Protein 3SOO (pdb70)

Radius of gyration: 21.5 Å; Cα contacts (8 Å, |Δi|>4): 261; chains: 3; bounding box: 56×58×53 Å

Sequence (224 aa):
GVLDEGAVLTLAADLSSATLDISQWSNVFNILRENDFEPFLCEVLAFCDGEITFSDLQSLRFASQSSELLDVLPQGVLDEGAVLTLAADLSSATLDISQWSNVFNILRENDFEPFLCEVLAFCDGEITFSDLQSLRFASQSSELLDVLPQVLDEGAVLTLAADLSSATLDISQWSNVFNILRENDFEPFLCEVLAFCDGEITFSDLQSLRFASQSSELLDVLPQ

Structure (mmCIF, N/CA/C/O backbone):
data_3SOO
#
_entry.id   3SOO
#
_cell.length_a   69.140
_cell.length_b   69.140
_cell.length_c   292.270
_cell.angle_alpha   90.000
_cell.angle_beta   90.000
_cell.angle_gamma   120.000
#
_symmetry.space_group_name_H-M   'P 65 2 2'
#
loop_
_entity.id
_entity.type
_entity.pdbx_description
1 polymer 'LINE-1 type transposase domain-containing protein 1'
2 non-polymer 'SULFATE ION'
3 non-polymer 'CHLORIDE ION'
#
loop_
_atom_site.group_PDB
_atom_site.id
_atom_site.type_symbol
_atom_site.label_atom_id
_atom_site.label_alt_id
_atom_site.label_comp_id
_atom_site.label_asym_id
_atom_site.label_entity_id
_atom_site.label_seq_id
_atom_site.pdbx_PDB_ins_code
_atom_site.Cartn_x
_atom_site.Cartn_y
_atom_site.Cartn_z
_atom_site.occupancy
_atom_site.B_iso_or_equiv
_atom_site.auth_seq_id
_atom_site.auth_comp_id
_atom_site.auth_asym_id
_atom_site.auth_atom_id
_atom_site.pdbx_PDB_model_num
ATOM 1 N N . GLY A 1 1 ? -20.508 29.164 14.977 1.00 104.66 0 GLY A N 1
ATOM 2 C CA . GLY A 1 1 ? -20.596 30.581 15.312 1.00 106.96 0 GLY A CA 1
ATOM 3 C C . GLY A 1 1 ? -19.546 31.106 16.281 1.00 112.28 0 GLY A C 1
ATOM 4 O O . GLY A 1 1 ? -18.825 30.322 16.903 1.00 113.12 0 GLY A O 1
ATOM 5 N N . VAL A 1 2 ? -19.469 32.449 16.417 1.00 108.67 235 VAL A N 1
ATOM 6 C CA . VAL A 1 2 ? -18.527 33.181 17.275 1.00 112.00 235 VAL A CA 1
ATOM 7 C C . VAL A 1 2 ? -18.669 32.754 18.757 1.00 111.05 235 VAL A C 1
ATOM 8 O O . VAL A 1 2 ? -17.677 32.618 19.477 1.00 112.48 235 VAL A O 1
ATOM 12 N N . LEU A 1 3 ? -19.897 32.558 19.201 1.00 102.07 236 LEU A N 1
ATOM 13 C CA . LEU A 1 3 ? -20.124 32.162 20.583 1.00 98.62 236 LEU A CA 1
ATOM 14 C C . LEU A 1 3 ? -20.037 30.662 20.724 1.00 105.43 236 LEU A C 1
ATOM 15 O O . LEU A 1 3 ? -20.288 29.914 19.775 1.00 104.65 236 LEU A O 1
ATOM 28 N N . ASP A 1 5 ? -20.989 27.021 21.484 1.00 102.10 238 ASP A N 1
ATOM 29 C CA . ASP A 1 5 ? -22.270 26.319 21.347 1.00 98.88 238 ASP A CA 1
ATOM 30 C C . ASP A 1 5 ? -22.536 25.505 22.575 1.00 100.52 238 ASP A C 1
ATOM 31 O O . ASP A 1 5 ? -21.800 24.561 22.877 1.00 102.24 238 ASP A O 1
ATOM 36 N N . GLU A 1 6 ? -23.621 25.852 23.265 1.00 93.50 239 GLU A N 1
ATOM 37 C CA . GLU A 1 6 ? -24.044 25.216 24.507 1.00 90.42 239 GLU A CA 1
ATOM 38 C C . GLU A 1 6 ? -25.394 24.542 24.305 1.00 88.79 239 GLU A C 1
ATOM 39 O O . GLU A 1 6 ? -25.921 23.894 25.216 1.00 86.56 239 GLU A O 1
ATOM 45 N N . GLY A 1 7 ? -25.929 24.689 23.103 1.00 82.64 240 GLY A N 1
ATOM 46 C CA . GLY A 1 7 ? -27.257 24.211 22.766 1.00 79.54 240 GLY A CA 1
ATOM 47 C C . GLY A 1 7 ? -28.230 25.365 22.864 1.00 82.09 240 GLY A C 1
ATOM 48 O O . GLY A 1 7 ? -27.816 26.503 23.132 1.00 84.03 240 GLY A O 1
ATOM 49 N N . ALA A 1 8 ? -29.526 25.088 22.650 1.00 75.35 241 ALA A N 1
ATOM 50 C CA . ALA A 1 8 ? -30.564 26.115 22.667 1.00 75.35 241 ALA A CA 1
ATOM 51 C C . ALA A 1 8 ? -30.945 26.518 24.077 1.00 81.09 241 ALA A C 1
ATOM 52 O O . ALA A 1 8 ? -31.265 25.674 24.926 1.00 81.53 241 ALA A O 1
ATOM 54 N N . VAL A 1 9 ? -30.952 27.823 24.319 1.00 77.59 242 VAL A N 1
ATOM 55 C CA . VAL A 1 9 ? -31.320 28.369 25.621 1.00 76.06 242 VAL A CA 1
ATOM 56 C C . VAL A 1 9 ? -32.839 28.555 25.632 1.00 79.77 242 VAL A C 1
ATOM 57 O O . VAL A 1 9 ? -33.398 29.235 24.750 1.00 79.66 242 VAL A O 1
ATOM 61 N N . LEU A 1 10 ? -33.499 27.955 26.638 1.00 75.31 243 LEU A N 1
ATOM 62 C CA . LEU A 1 10 ? -34.952 28.013 26.805 1.00 75.01 243 LEU A CA 1
ATOM 63 C C . LEU A 1 10 ? -35.426 29.359 27.359 1.00 82.89 243 LEU A C 1
ATOM 64 O O . LEU A 1 10 ? -34.759 29.954 28.191 1.00 83.94 243 LEU A O 1
ATOM 69 N N . THR A 1 11 ? -36.569 29.849 26.868 1.00 82.16 244 THR A N 1
ATOM 70 C CA . THR A 1 11 ? -37.189 31.069 27.366 1.00 85.02 244 THR A CA 1
ATOM 71 C C . THR A 1 11 ? -38.385 30.572 28.141 1.00 90.81 244 THR A C 1
ATOM 72 O O . THR A 1 11 ? -39.341 30.017 27.572 1.00 91.99 244 THR A O 1
ATOM 76 N N . LEU A 1 12 ? -38.281 30.694 29.463 1.00 86.34 245 LEU A N 1
ATOM 77 C CA . LEU A 1 12 ? -39.295 30.216 30.362 1.00 85.73 245 LEU A CA 1
ATOM 78 C C . LEU A 1 12 ? -40.480 31.156 30.488 1.00 96.06 245 LEU A C 1
ATOM 79 O O . LEU A 1 12 ? -40.367 32.373 30.295 1.00 98.72 245 LEU A O 1
ATOM 84 N N . ALA A 1 13 ? -41.624 30.569 30.878 1.00 94.09 246 ALA A N 1
ATOM 85 C CA . ALA A 1 13 ? -42.862 31.280 31.164 1.00 97.40 246 ALA A CA 1
ATOM 86 C C . ALA A 1 13 ? -42.637 32.076 32.434 1.00 104.14 246 ALA A C 1
ATOM 87 O O . ALA A 1 13 ? -41.685 31.782 33.174 1.00 102.56 246 ALA A O 1
ATOM 89 N N . ALA A 1 14 ? -43.480 33.100 32.676 1.00 103.63 247 ALA A N 1
ATOM 90 C CA . ALA A 1 14 ? -43.378 33.964 33.842 1.00 105.19 247 ALA A CA 1
ATOM 91 C C . ALA A 1 14 ? -43.282 33.145 35.140 1.00 106.79 247 ALA A C 1
ATOM 92 O O . ALA A 1 14 ? -42.373 33.379 35.943 1.00 105.27 247 ALA A O 1
ATOM 94 N N . ASP A 1 15 ? -44.153 32.123 35.277 1.00 102.70 248 ASP A N 1
ATOM 95 C CA . ASP A 1 15 ? -44.223 31.247 36.442 1.00 101.52 248 ASP A CA 1
ATOM 96 C C . ASP A 1 15 ? -43.099 30.174 36.451 1.00 100.95 248 ASP A C 1
ATOM 97 O O . ASP A 1 15 ? -43.033 29.379 37.395 1.00 99.54 248 ASP A O 1
ATOM 102 N N . LEU A 1 16 ? -42.217 30.170 35.416 1.00 95.00 249 LEU A N 1
ATOM 103 C CA . LEU A 1 16 ? -41.050 29.274 35.237 1.00 91.22 249 LEU A CA 1
ATOM 104 C C . LEU A 1 16 ? -41.451 27.787 35.189 1.00 94.33 249 LEU A C 1
ATOM 105 O O . LEU A 1 16 ? -40.628 26.909 35.461 1.00 91.31 249 LEU A O 1
ATOM 110 N N . SER A 1 17 ? -42.709 27.523 34.813 1.00 93.58 250 SER A N 1
ATOM 111 C CA . SER A 1 17 ? -43.304 26.193 34.760 1.00 92.84 250 SER A CA 1
ATOM 112 C C . SER A 1 17 ? -43.160 25.527 33.392 1.00 93.10 250 SER A C 1
ATOM 113 O O . SER A 1 17 ? -43.199 24.300 33.317 1.00 90.62 250 SER A O 1
ATOM 116 N N . SER A 1 18 ? -43.045 26.328 32.316 1.00 90.01 251 SER A N 1
ATOM 117 C CA . SER A 1 18 ? -42.952 25.828 30.939 1.00 87.29 251 SER A CA 1
ATOM 118 C C . SER A 1 18 ? -42.079 26.717 30.051 1.00 90.10 251 SER A C 1
ATOM 119 O O . SER A 1 18 ? -41.691 27.808 30.461 1.00 91.13 251 SER A O 1
ATOM 122 N N . ALA A 1 19 ? -41.781 26.239 28.831 1.00 85.37 252 ALA A N 1
ATOM 123 C CA . ALA A 1 19 ? -41.002 26.932 27.794 1.00 84.68 252 ALA A CA 1
ATOM 124 C C . ALA A 1 19 ? -41.437 26.414 26.436 1.00 88.15 252 ALA A C 1
ATOM 125 O O . ALA A 1 19 ? -41.761 25.224 26.319 1.00 86.58 252 ALA A O 1
ATOM 127 N N . THR A 1 20 ? -41.456 27.277 25.405 1.00 85.39 253 THR A N 1
ATOM 128 C CA . THR A 1 20 ? -41.901 26.805 24.090 1.00 84.15 253 THR A CA 1
ATOM 129 C C . THR A 1 20 ? -40.762 26.789 23.069 1.00 85.12 253 THR A C 1
ATOM 130 O O . THR A 1 20 ? -40.058 27.788 22.902 1.00 85.33 253 THR A O 1
ATOM 134 N N . LEU A 1 21 ? -40.628 25.641 22.365 1.00 79.76 254 LEU A N 1
ATOM 135 C CA . LEU A 1 21 ? -39.665 25.400 21.284 1.00 77.90 254 LEU A CA 1
ATOM 136 C C . LEU A 1 21 ? -40.273 25.698 19.929 1.00 80.95 254 LEU A C 1
ATOM 137 O O . LEU A 1 21 ? -41.384 25.251 19.662 1.00 82.17 254 LEU A O 1
ATOM 142 N N . ASP A 1 22 ? -39.546 26.417 19.066 1.00 76.57 255 ASP A N 1
ATOM 143 C CA . ASP A 1 22 ? -39.997 26.721 17.693 1.00 76.99 255 ASP A CA 1
ATOM 144 C C . ASP A 1 22 ? -39.201 25.865 16.709 1.00 76.10 255 ASP A C 1
ATOM 145 O O . ASP A 1 22 ? -37.971 25.896 16.732 1.00 73.56 255 ASP A O 1
ATOM 150 N N . ILE A 1 23 ? -39.881 25.073 15.876 1.00 73.56 256 ILE A N 1
ATOM 151 C CA . ILE A 1 23 ? -39.180 24.187 14.938 1.00 73.17 256 ILE A CA 1
ATOM 152 C C . ILE A 1 23 ? -39.057 24.810 13.557 1.00 81.82 256 ILE A C 1
ATOM 153 O O . ILE A 1 23 ? -40.018 25.372 13.013 1.00 86.18 256 ILE A O 1
ATOM 158 N N . SER A 1 24 ? -37.849 24.674 12.990 1.00 77.60 257 SER A N 1
ATOM 159 C CA . SER A 1 24 ? -37.481 25.115 11.644 1.00 78.00 257 SER A CA 1
ATOM 160 C C . SER A 1 24 ? -38.451 24.508 10.658 1.00 81.53 257 SER A C 1
ATOM 161 O O . SER A 1 24 ? -38.619 23.282 10.654 1.00 79.87 257 SER A O 1
ATOM 173 N N . GLN A 1 26 ? -38.125 23.825 7.664 1.00 73.24 259 GLN A N 1
ATOM 174 C CA . GLN A 1 26 ? -37.500 22.770 6.844 1.00 73.82 259 GLN A CA 1
ATOM 175 C C . GLN A 1 26 ? -37.559 21.398 7.553 1.00 76.80 259 GLN A C 1
ATOM 176 O O . GLN A 1 26 ? -37.928 20.406 6.925 1.00 74.84 259 GLN A O 1
ATOM 182 N N . TRP A 1 27 ? -37.249 21.369 8.872 1.00 74.24 260 TRP A N 1
ATOM 183 C CA . TRP A 1 27 ? -37.279 20.154 9.677 1.00 73.85 260 TRP A CA 1
ATOM 184 C C . TRP A 1 27 ? -38.723 19.684 9.915 1.00 78.79 260 TRP A C 1
ATOM 185 O O . TRP A 1 27 ? -38.940 18.482 10.048 1.00 78.14 260 TRP A O 1
ATOM 196 N N . SER A 1 28 ? -39.704 20.619 9.941 1.00 76.24 261 SER A N 1
ATOM 197 C CA . SER A 1 28 ? -41.123 20.290 10.077 1.00 77.47 261 SER A CA 1
ATOM 198 C C . SER A 1 28 ? -41.575 19.508 8.824 1.00 83.97 261 SER A C 1
ATOM 199 O O . SER A 1 28 ? -42.287 18.506 8.938 1.00 85.12 261 SER A O 1
ATOM 202 N N . ASN A 1 29 ? -41.126 19.957 7.629 1.00 80.56 262 ASN A N 1
ATOM 203 C CA . ASN A 1 29 ? -41.460 19.318 6.359 1.00 82.69 262 ASN A CA 1
ATOM 204 C C . ASN A 1 29 ? -40.838 17.918 6.305 1.00 87.21 262 ASN A C 1
ATOM 205 O O . ASN A 1 29 ? -41.549 16.954 6.008 1.00 90.17 262 ASN A O 1
ATOM 210 N N . VAL A 1 30 ? -39.541 17.800 6.670 1.00 80.09 263 VAL A N 1
ATOM 211 C CA . VAL A 1 30 ? -38.829 16.522 6.722 1.00 79.23 263 VAL A CA 1
ATOM 212 C C . VAL A 1 30 ? -39.631 15.571 7.608 1.00 83.72 263 VAL A C 1
ATOM 213 O O . VAL A 1 30 ? -39.877 14.431 7.211 1.00 85.93 263 VAL A O 1
ATOM 217 N N . PHE A 1 31 ? -40.078 16.061 8.781 1.00 78.18 264 PHE A N 1
ATOM 218 C CA . PHE A 1 31 ? -40.873 15.291 9.737 1.00 78.40 264 PHE A CA 1
ATOM 219 C C . PHE A 1 31 ? -42.166 14.773 9.077 1.00 86.38 264 PHE A C 1
ATOM 220 O O . PHE A 1 31 ? -42.390 13.559 9.086 1.00 87.40 264 PHE A O 1
ATOM 228 N N . ASN A 1 32 ? -42.988 15.679 8.484 1.00 83.31 265 ASN A N 1
ATOM 229 C CA . ASN A 1 32 ? -44.253 15.279 7.869 1.00 86.36 265 ASN A CA 1
ATOM 230 C C . ASN A 1 32 ? -44.067 14.232 6.752 1.00 89.60 265 ASN A C 1
ATOM 231 O O . ASN A 1 32 ? -44.808 13.251 6.762 1.00 91.63 265 ASN A O 1
ATOM 236 N N . ILE A 1 33 ? -43.076 14.408 5.833 1.00 82.88 266 ILE A N 1
ATOM 237 C CA . ILE A 1 33 ? -42.824 13.431 4.759 1.00 84.40 266 ILE A CA 1
ATOM 238 C C . ILE A 1 33 ? -42.512 12.038 5.372 1.00 89.48 266 ILE A C 1
ATOM 239 O O . ILE A 1 33 ? -43.099 11.037 4.942 1.00 90.88 266 ILE A O 1
ATOM 244 N N . LEU A 1 34 ? -41.633 12.000 6.399 1.00 84.86 267 LEU A N 1
ATOM 245 C CA . LEU A 1 34 ? -41.235 10.778 7.095 1.00 85.77 267 LEU A CA 1
ATOM 246 C C . LEU A 1 34 ? -42.419 10.143 7.805 1.00 94.66 267 LEU A C 1
ATOM 247 O O . LEU A 1 34 ? -42.600 8.927 7.724 1.00 97.68 267 LEU A O 1
ATOM 252 N N . ARG A 1 35 ? -43.257 10.970 8.445 1.00 91.60 268 ARG A N 1
ATOM 253 C CA . ARG A 1 35 ? -44.448 10.496 9.139 1.00 94.10 268 ARG A CA 1
ATOM 254 C C . ARG A 1 35 ? -45.394 9.812 8.146 1.00 104.67 268 ARG A C 1
ATOM 255 O O . ARG A 1 35 ? -45.678 8.629 8.314 1.00 109.24 268 ARG A O 1
ATOM 263 N N . GLU A 1 36 ? -45.783 10.518 7.079 1.00 101.27 269 GLU A N 1
ATOM 264 C CA . GLU A 1 36 ? -46.693 10.032 6.029 1.00 106.50 269 GLU A CA 1
ATOM 265 C C . GLU A 1 36 ? -46.212 8.750 5.335 1.00 111.55 269 GLU A C 1
ATOM 266 O O . GLU A 1 36 ? -47.050 7.982 4.843 1.00 114.36 269 GLU A O 1
ATOM 272 N N . ASN A 1 37 ? -44.882 8.511 5.316 1.00 104.97 270 ASN A N 1
ATOM 273 C CA . ASN A 1 37 ? -44.300 7.344 4.668 1.00 106.13 270 ASN A CA 1
ATOM 274 C C . ASN A 1 37 ? -43.875 6.259 5.677 1.00 110.90 270 ASN A C 1
ATOM 275 O O . ASN A 1 37 ? -43.007 5.435 5.377 1.00 111.98 270 ASN A O 1
ATOM 280 N N . ASP A 1 38 ? -44.555 6.231 6.840 1.00 106.58 271 ASP A N 1
ATOM 281 C CA . ASP A 1 38 ? -44.476 5.228 7.911 1.00 108.54 271 ASP A CA 1
ATOM 282 C C . ASP A 1 38 ? -43.075 5.042 8.548 1.00 108.69 271 ASP A C 1
ATOM 283 O O . ASP A 1 38 ? -42.694 3.912 8.863 1.00 110.91 271 ASP A O 1
ATOM 288 N N . PHE A 1 39 ? -42.357 6.145 8.817 1.00 98.96 272 PHE A N 1
ATOM 289 C CA . PHE A 1 39 ? -41.040 6.087 9.460 1.00 95.08 272 PHE A CA 1
ATOM 290 C C . PHE A 1 39 ? -41.158 6.325 10.972 1.00 96.86 272 PHE A C 1
ATOM 291 O O . PHE A 1 39 ? -40.159 6.198 11.701 1.00 94.44 272 PHE A O 1
ATOM 299 N N . GLU A 1 40 ? -42.395 6.635 11.444 1.00 93.15 273 GLU A N 1
ATOM 300 C CA . GLU A 1 40 ? -42.736 6.910 12.846 1.00 90.95 273 GLU A CA 1
ATOM 301 C C . GLU A 1 40 ? -41.692 7.915 13.451 1.00 93.21 273 GLU A C 1
ATOM 302 O O . GLU A 1 40 ? -40.965 7.566 14.404 1.00 92.79 273 GLU A O 1
ATOM 308 N N . PRO A 1 41 ? -41.556 9.140 12.855 1.00 87.07 274 PRO A N 1
ATOM 309 C CA . PRO A 1 41 ? -40.550 10.090 13.356 1.00 82.92 274 PRO A CA 1
ATOM 310 C C . PRO A 1 41 ? -40.915 10.721 14.676 1.00 84.08 274 PRO A C 1
ATOM 311 O O . PRO A 1 41 ? -42.095 10.881 14.988 1.00 86.05 274 PRO A O 1
ATOM 324 N N . PHE A 1 43 ? -39.125 13.803 17.617 1.00 78.60 276 PHE A N 1
ATOM 325 C CA . PHE A 1 43 ? -38.067 14.736 17.973 1.00 76.16 276 PHE A CA 1
ATOM 326 C C . PHE A 1 43 ? -37.730 14.505 19.416 1.00 79.47 276 PHE A C 1
ATOM 327 O O . PHE A 1 43 ? -38.597 14.587 20.290 1.00 79.78 276 PHE A O 1
ATOM 335 N N . LEU A 1 44 ? -36.469 14.155 19.657 1.00 74.73 277 LEU A N 1
ATOM 336 C CA . LEU A 1 44 ? -35.952 13.841 20.975 1.00 72.84 277 LEU A CA 1
ATOM 337 C C . LEU A 1 44 ? -35.253 15.041 21.546 1.00 78.89 277 LEU A C 1
ATOM 338 O O . LEU A 1 44 ? -34.529 15.761 20.859 1.00 78.76 277 LEU A O 1
ATOM 343 N N . CYS A 1 45 ? -35.486 15.249 22.815 1.00 77.34 278 CYS A N 1
ATOM 344 C CA . CYS A 1 45 ? -35.036 16.404 23.543 1.00 76.48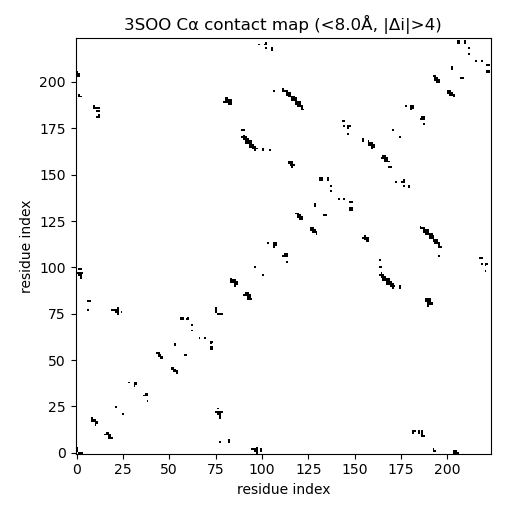 278 CYS A CA 1
ATOM 345 C C . CYS A 1 45 ? -34.291 16.035 24.807 1.00 76.06 278 CYS A C 1
ATOM 346 O O . CYS A 1 45 ? -34.771 15.206 25.583 1.00 74.41 278 CYS A O 1
ATOM 349 N N . GLU A 1 46 ? -33.135 16.687 25.026 1.00 71.24 279 GLU A N 1
ATOM 350 C CA . GLU A 1 46 ? -32.275 16.472 26.181 1.00 71.90 279 GLU A CA 1
ATOM 351 C C . GLU A 1 46 ? -32.045 17.829 26.863 1.00 76.67 279 GLU A C 1
ATOM 352 O O . GLU A 1 46 ? -31.500 18.747 26.236 1.00 78.21 279 GLU A O 1
ATOM 358 N N . VAL A 1 47 ? -32.509 17.974 28.130 1.00 70.79 280 VAL A N 1
ATOM 359 C CA . VAL A 1 47 ? -32.403 19.250 28.847 1.00 69.35 280 VAL A CA 1
ATOM 360 C C . VAL A 1 47 ? -31.461 19.163 30.048 1.00 73.70 280 VAL A C 1
ATOM 361 O O . VAL A 1 47 ? -31.539 18.226 30.828 1.00 74.47 280 VAL A O 1
ATOM 374 N N . LEU A 1 49 ? -29.362 21.877 33.134 1.00 70.46 282 LEU A N 1
ATOM 375 C CA . LEU A 1 49 ? -29.293 23.174 33.781 1.00 70.91 282 LEU A CA 1
ATOM 376 C C . LEU A 1 49 ? -27.836 23.640 33.775 1.00 80.03 282 LEU A C 1
ATOM 377 O O . LEU A 1 49 ? -26.935 22.873 34.142 1.00 79.99 282 LEU A O 1
ATOM 382 N N . ALA A 1 50 ? -27.604 24.880 33.368 1.00 79.40 283 ALA A N 1
ATOM 383 C CA . ALA A 1 50 ? -26.247 25.395 33.396 1.00 83.41 283 ALA A CA 1
ATOM 384 C C . ALA A 1 50 ? -26.201 26.723 34.106 1.00 90.72 283 ALA A C 1
ATOM 385 O O . ALA A 1 50 ? -27.161 27.504 34.023 1.00 90.37 283 ALA A O 1
ATOM 387 N N . PHE A 1 51 ? -25.083 26.971 34.813 1.00 89.76 284 PHE A N 1
ATOM 388 C CA . PHE A 1 51 ? -24.853 28.211 35.533 1.00 93.31 284 PHE A CA 1
ATOM 389 C C . PHE A 1 51 ? -23.351 28.465 35.728 1.00 105.98 284 PHE A C 1
ATOM 390 O O . PHE A 1 51 ? -22.532 27.529 35.704 1.00 105.46 284 PHE A O 1
ATOM 403 N N . CYS A 1 53 ? -20.443 29.147 38.043 1.00 127.30 286 CYS A N 1
ATOM 404 C CA . CYS A 1 53 ? -20.170 28.947 39.454 1.00 131.12 286 CYS A CA 1
ATOM 405 C C . CYS A 1 53 ? -18.995 29.828 39.927 1.00 145.25 286 CYS A C 1
ATOM 406 O O . CYS A 1 53 ? -19.190 31.025 40.186 1.00 147.97 286 CYS A O 1
ATOM 409 N N . ASP A 1 54 ? -17.806 29.247 40.094 1.00 146.25 287 ASP A N 1
ATOM 410 C CA . ASP A 1 54 ? -16.696 30.049 40.579 1.00 152.74 287 ASP A CA 1
ATOM 411 C C . ASP A 1 54 ? -16.214 30.906 39.420 1.00 157.28 287 ASP A C 1
ATOM 412 O O . ASP A 1 54 ? -16.387 32.121 39.460 1.00 158.99 287 ASP A O 1
ATOM 417 N N . GLY A 1 55 ? -15.781 30.260 38.352 1.00 151.53 288 GLY A N 1
ATOM 418 C CA . GLY A 1 55 ? -15.373 30.929 37.129 1.00 152.79 288 GLY A CA 1
ATOM 419 C C . GLY A 1 55 ? -15.628 30.018 35.953 1.00 150.24 288 GLY A C 1
ATOM 420 O O . GLY A 1 55 ? -15.161 30.275 34.835 1.00 152.33 288 GLY A O 1
ATOM 421 N N . GLU A 1 56 ? -16.377 28.935 36.218 1.00 138.51 289 GLU A N 1
ATOM 422 C CA . GLU A 1 56 ? -16.687 27.898 35.244 1.00 132.84 289 GLU A CA 1
ATOM 423 C C . GLU A 1 56 ? -18.177 27.763 34.962 1.00 124.65 289 GLU A C 1
ATOM 424 O O . GLU A 1 56 ? -19.002 28.328 35.684 1.00 122.25 289 GLU A O 1
ATOM 430 N N . ILE A 1 57 ? -18.504 27.000 33.908 1.00 113.77 290 ILE A N 1
ATOM 431 C CA . ILE A 1 57 ? -19.877 26.680 33.562 1.00 106.44 290 ILE A CA 1
ATOM 432 C C . ILE A 1 57 ? -20.107 25.258 34.027 1.00 105.66 290 ILE A C 1
ATOM 433 O O . ILE A 1 57 ? -19.437 24.330 33.558 1.00 107.62 290 ILE A O 1
ATOM 447 N N . THR A 1 59 ? -22.812 22.091 34.437 1.00 86.22 292 THR A N 1
ATOM 448 C CA . THR A 1 59 ? -24.100 21.595 33.900 1.00 82.69 292 THR A CA 1
ATOM 449 C C . THR A 1 59 ? -24.560 20.360 34.680 1.00 84.42 292 THR A C 1
ATOM 450 O O . THR A 1 59 ? -23.711 19.593 35.163 1.00 86.42 292 THR A O 1
ATOM 454 N N . PHE A 1 60 ? -25.898 20.201 34.846 1.00 77.02 293 PHE A N 1
ATOM 455 C CA . PHE A 1 60 ? -26.491 19.105 35.624 1.00 77.24 293 PHE A CA 1
ATOM 456 C C . PHE A 1 60 ? -27.760 18.627 34.990 1.00 80.39 293 PHE A C 1
ATOM 457 O O . PHE A 1 60 ? -28.499 19.434 34.416 1.00 79.35 293 PHE A O 1
ATOM 465 N N . SER A 1 61 ? -28.041 17.316 35.139 1.00 76.10 294 SER A N 1
ATOM 466 C CA . SER A 1 61 ? -29.224 16.633 34.606 1.00 73.06 294 SER A CA 1
ATOM 467 C C . SER A 1 61 ? -29.987 15.902 35.731 1.00 80.36 294 SER A C 1
ATOM 468 O O . SER A 1 61 ? -31.115 15.444 35.512 1.00 78.94 294 SER A O 1
ATOM 471 N N . ASP A 1 62 ? -29.369 15.768 36.932 1.00 80.15 295 ASP A N 1
ATOM 472 C CA . ASP A 1 62 ? -30.022 15.118 38.073 1.00 81.73 295 ASP A CA 1
ATOM 473 C C . ASP A 1 62 ? -29.647 15.817 39.349 1.00 84.74 295 ASP A C 1
ATOM 474 O O . ASP A 1 62 ? -28.475 16.155 39.566 1.00 86.68 295 ASP A O 1
ATOM 479 N N . LEU A 1 63 ? -30.640 16.000 40.210 1.00 78.04 296 LEU A N 1
ATOM 480 C CA . LEU A 1 63 ? -30.487 16.762 41.433 1.00 77.19 296 LEU A CA 1
ATOM 481 C C . LEU A 1 63 ? -29.478 16.179 42.426 1.00 87.42 296 LEU A C 1
ATOM 482 O O . LEU A 1 63 ? -28.891 16.960 43.178 1.00 88.56 296 LEU A O 1
ATOM 487 N N . GLN A 1 64 ? -29.228 14.843 42.404 1.00 87.63 297 GLN A N 1
ATOM 488 C CA . GLN A 1 64 ? -28.289 14.228 43.344 1.00 90.61 297 GLN A CA 1
ATOM 489 C C . GLN A 1 64 ? -26.853 14.645 43.014 1.00 96.15 297 GLN A C 1
ATOM 490 O O . GLN A 1 64 ? -26.058 14.871 43.931 1.00 98.50 297 GLN A O 1
ATOM 496 N N . SER A 1 65 ? -26.554 14.850 41.734 1.00 91.44 298 SER A N 1
ATOM 497 C CA . SER A 1 65 ? -25.247 15.326 41.284 1.00 92.41 298 SER A CA 1
ATOM 498 C C . SER A 1 65 ? -25.055 16.792 41.657 1.00 95.65 298 SER A C 1
ATOM 499 O O . SER A 1 65 ? -23.971 17.163 42.120 1.00 97.24 298 SER A O 1
ATOM 502 N N . LEU A 1 66 ? -26.129 17.613 41.491 1.00 88.76 299 LEU A N 1
ATOM 503 C CA . LEU A 1 66 ? -26.139 19.018 41.881 1.00 87.27 299 LEU A CA 1
ATOM 504 C C . LEU A 1 66 ? -25.945 19.093 43.390 1.00 94.71 299 LEU A C 1
ATOM 505 O O . LEU A 1 66 ? -25.111 19.879 43.834 1.00 97.42 299 LEU A O 1
ATOM 510 N N . ARG A 1 67 ? -26.634 18.217 44.166 1.00 90.81 300 ARG A N 1
ATOM 511 C CA . ARG A 1 67 ? -26.500 18.169 45.624 1.00 92.31 300 ARG A CA 1
ATOM 512 C C . ARG A 1 67 ? -25.058 17.822 46.044 1.00 98.81 300 ARG A C 1
ATOM 513 O O . ARG A 1 67 ? -24.530 18.463 46.954 1.00 101.81 300 ARG A O 1
ATOM 530 N N . PHE A 1 69 ? -22.241 18.228 44.246 1.00 96.29 302 PHE A N 1
ATOM 531 C CA . PHE A 1 69 ? -21.406 19.357 43.864 1.00 97.86 302 PHE A CA 1
ATOM 532 C C . PHE A 1 69 ? -21.585 20.554 44.819 1.00 105.93 302 PHE A C 1
ATOM 533 O O . PHE A 1 69 ? -20.593 21.160 45.234 1.00 109.77 302 PHE A O 1
ATOM 541 N N . ALA A 1 70 ? -22.844 20.898 45.152 1.00 100.87 303 ALA A N 1
ATOM 542 C CA . ALA A 1 70 ? -23.141 22.022 46.033 1.00 101.63 303 ALA A CA 1
ATOM 543 C C . ALA A 1 70 ? -22.719 21.734 47.458 1.00 111.81 303 ALA A C 1
ATOM 544 O O . ALA A 1 70 ? -22.430 22.684 48.179 1.00 115.77 303 ALA A O 1
ATOM 546 N N . SER A 1 71 ? -22.647 20.442 47.869 1.00 109.52 304 SER A N 1
ATOM 547 C CA . SER A 1 71 ? -22.207 20.060 49.220 1.00 112.72 304 SER A CA 1
ATOM 548 C C . SER A 1 71 ? -20.756 20.516 49.457 1.00 123.42 304 SER A C 1
ATOM 549 O O . SER A 1 71 ? -20.421 20.964 50.550 1.00 125.85 304 SER A O 1
ATOM 552 N N . GLN A 1 72 ? -19.922 20.446 48.404 1.00 123.11 305 GLN A N 1
ATOM 553 C CA . GLN A 1 72 ? -18.512 20.845 48.422 1.00 128.45 305 GLN A CA 1
ATOM 554 C C . GLN A 1 72 ? -18.318 22.376 48.530 1.00 133.54 305 GLN A C 1
ATOM 555 O O . GLN A 1 72 ? -17.245 22.807 48.958 1.00 137.72 305 GLN A O 1
ATOM 570 N N . SER A 1 74 ? -19.461 26.113 50.111 1.00 133.98 307 SER A N 1
ATOM 571 C CA . SER A 1 74 ? -20.155 26.878 51.1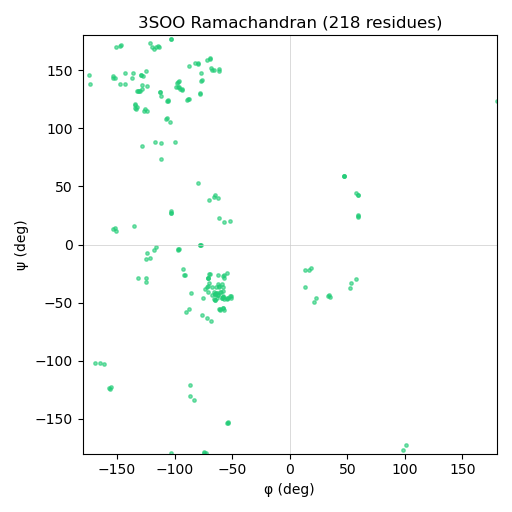68 1.00 134.87 307 SER A CA 1
ATOM 572 C C . SER A 1 74 ? -21.088 27.948 50.551 1.00 136.91 307 SER A C 1
ATOM 573 O O . SER A 1 74 ? -22.135 28.270 51.121 1.00 134.87 307 SER A O 1
ATOM 576 N N . SER A 1 75 ? -20.710 28.439 49.344 1.00 133.15 308 SER A N 1
ATOM 577 C CA . SER A 1 75 ? -21.420 29.408 48.493 1.00 130.97 308 SER A CA 1
ATOM 578 C C . SER A 1 75 ? -22.762 28.848 47.943 1.00 123.25 308 SER A C 1
ATOM 579 O O . SER A 1 75 ? -23.491 29.580 47.270 1.00 121.89 308 SER A O 1
ATOM 599 N N . GLU A 1 78 ? -25.718 25.780 51.896 1.00 109.20 311 GLU A N 1
ATOM 600 C CA . GLU A 1 78 ? -26.824 26.218 52.747 1.00 110.00 311 GLU A CA 1
ATOM 601 C C . GLU A 1 78 ? -27.984 26.753 51.924 1.00 110.95 311 GLU A C 1
ATOM 602 O O . GLU A 1 78 ? -29.140 26.612 52.335 1.00 112.12 311 GLU A O 1
ATOM 608 N N . LEU A 1 79 ? -27.670 27.325 50.750 1.00 102.31 312 LEU A N 1
ATOM 609 C CA . LEU A 1 79 ? -28.639 27.950 49.871 1.00 99.34 312 LEU A CA 1
ATOM 610 C C . LEU A 1 79 ? -29.671 26.953 49.351 1.00 98.56 312 LEU A C 1
ATOM 611 O O . LEU A 1 79 ? -30.873 27.226 49.374 1.00 96.49 312 LEU A O 1
ATOM 616 N N . LEU A 1 80 ? -29.206 25.799 48.897 1.00 93.28 313 LEU A N 1
ATOM 617 C CA . LEU A 1 80 ? -30.082 24.836 48.281 1.00 88.93 313 LEU A CA 1
ATOM 618 C C . LEU A 1 80 ? -30.510 23.714 49.212 1.00 91.14 313 LEU A C 1
ATOM 619 O O . LEU A 1 80 ? -31.195 22.810 48.757 1.00 89.43 313 LEU A O 1
ATOM 633 N N . ASP A 1 82 ? -32.901 23.338 51.290 1.00 92.66 315 ASP A N 1
ATOM 634 C CA . ASP A 1 82 ? -34.353 23.188 51.296 1.00 91.97 315 ASP A CA 1
ATOM 635 C C . ASP A 1 82 ? -34.952 22.768 49.970 1.00 94.96 315 ASP A C 1
ATOM 636 O O . ASP A 1 82 ? -36.077 22.263 49.991 1.00 95.66 315 ASP A O 1
ATOM 641 N N . VAL A 1 83 ? -34.245 22.950 48.836 1.00 89.87 316 VAL A N 1
ATOM 642 C CA . VAL A 1 83 ? -34.770 22.547 47.507 1.00 87.75 316 VAL A CA 1
ATOM 643 C C . VAL A 1 83 ? -34.391 21.138 47.155 1.00 95.10 316 VAL A C 1
ATOM 644 O O . VAL A 1 83 ? -35.254 20.344 46.783 1.00 95.35 316 VAL A O 1
ATOM 648 N N . LEU A 1 84 ? -33.076 20.883 47.137 1.00 93.83 317 LEU A N 1
ATOM 649 C CA . LEU A 1 84 ? -32.448 19.625 46.747 1.00 93.61 317 LEU A CA 1
ATOM 650 C C . LEU A 1 84 ? -32.859 18.465 47.647 1.00 99.91 317 LEU A C 1
ATOM 651 O O . LEU A 1 84 ? -33.153 18.711 48.814 1.00 101.00 317 LEU A O 1
ATOM 656 N N . PRO A 1 85 ? -32.874 17.206 47.136 1.00 96.45 318 PRO A N 1
ATOM 657 C CA . PRO A 1 85 ? -33.266 16.055 47.980 1.00 99.04 318 PRO A CA 1
ATOM 658 C C . PRO A 1 85 ? -32.270 15.760 49.098 1.00 110.20 318 PRO A C 1
ATOM 659 O O . PRO A 1 85 ? -31.082 16.025 48.940 1.00 111.16 318 PRO A O 1
ATOM 663 N N . GLN A 1 86 ? -32.757 15.211 50.227 1.00 111.50 319 GLN A N 1
ATOM 664 C CA . GLN A 1 86 ? -31.949 14.927 51.416 1.00 114.65 319 GLN A CA 1
ATOM 665 C C . GLN A 1 86 ? -31.199 13.558 51.338 1.00 122.65 319 GLN A C 1
ATOM 666 O O . GLN A 1 86 ? -30.632 13.118 52.353 1.00 126.06 319 GLN A O 1
ATOM 673 N N . GLY B 1 1 ? -29.558 23.534 12.862 1.00 69.48 0 GLY B N 1
ATOM 674 C CA . GLY B 1 1 ? -30.235 22.702 13.857 1.00 70.72 0 GLY B CA 1
ATOM 675 C C . GLY B 1 1 ? -31.743 22.567 13.691 1.00 76.44 0 GLY B C 1
ATOM 676 O O . GLY B 1 1 ? -32.349 23.314 12.917 1.00 78.39 0 GLY B O 1
ATOM 677 N N . VAL B 1 2 ? -32.363 21.621 14.442 1.00 72.00 235 VAL B N 1
ATOM 678 C CA . VAL B 1 2 ? -33.805 21.327 14.396 1.00 72.64 235 VAL B CA 1
ATOM 679 C C . VAL B 1 2 ? -34.643 22.564 14.761 1.00 81.41 235 VAL B C 1
ATOM 680 O O . VAL B 1 2 ? -35.700 22.807 14.164 1.00 81.74 235 VAL B O 1
ATOM 684 N N . LEU B 1 3 ? -34.188 23.318 15.764 1.00 80.68 236 LEU B N 1
ATOM 685 C CA . LEU B 1 3 ? -34.908 24.507 16.185 1.00 81.94 236 LEU B CA 1
ATOM 686 C C . LEU B 1 3 ? -34.555 25.689 15.305 1.00 90.41 236 LEU B C 1
ATOM 687 O O . LEU B 1 3 ? -33.422 25.813 14.817 1.00 87.49 236 LEU B O 1
ATOM 700 N N . A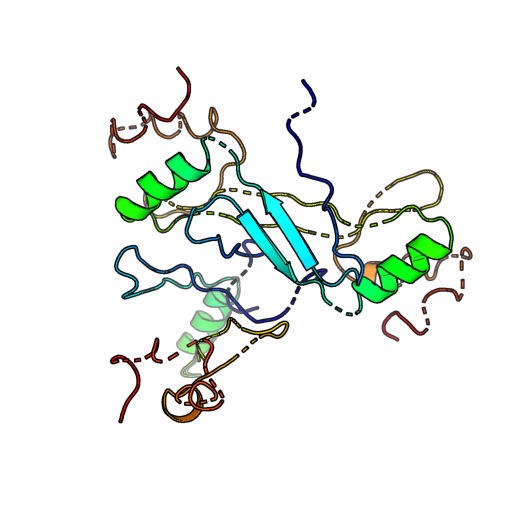SP B 1 5 ? -33.591 29.087 13.856 1.00 100.73 238 ASP B N 1
ATOM 701 C CA . ASP B 1 5 ? -32.518 30.015 14.191 1.00 102.29 238 ASP B CA 1
ATOM 702 C C . ASP B 1 5 ? -33.063 31.429 14.286 1.00 110.42 238 ASP B C 1
ATOM 703 O O . ASP B 1 5 ? -33.512 32.014 13.292 1.00 112.30 238 ASP B O 1
ATOM 708 N N . GLU B 1 6 ? -32.966 31.981 15.486 1.00 107.68 239 GLU B N 1
ATOM 709 C CA . GLU B 1 6 ? -33.408 33.326 15.833 1.00 109.89 239 GLU B CA 1
ATOM 710 C C . GLU B 1 6 ? -32.206 34.151 16.284 1.00 110.72 239 GLU B C 1
ATOM 711 O O . GLU B 1 6 ? -32.325 35.357 16.507 1.00 111.98 239 GLU B O 1
ATOM 717 N N . GLY B 1 7 ? -31.055 33.487 16.372 1.00 102.52 240 GLY B N 1
ATOM 718 C CA . GLY B 1 7 ? -29.815 34.057 16.876 1.00 99.90 240 GLY B CA 1
ATOM 719 C C . GLY B 1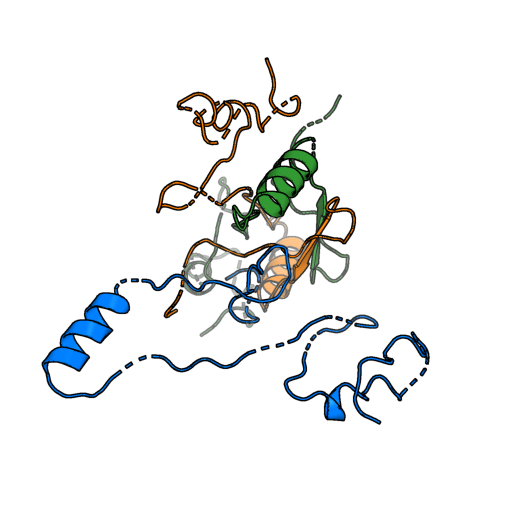 7 ? -29.648 33.584 18.298 1.00 100.62 240 GLY B C 1
ATOM 720 O O . GLY B 1 7 ? -30.440 32.751 18.751 1.00 99.37 240 GLY B O 1
ATOM 721 N N . ALA B 1 8 ? -28.639 34.111 19.014 1.00 96.60 241 ALA B N 1
ATOM 722 C CA . ALA B 1 8 ? -28.350 33.735 20.408 1.00 96.69 241 ALA B CA 1
ATOM 723 C C . ALA B 1 8 ? -29.299 34.391 21.409 1.00 103.52 241 ALA B C 1
ATOM 724 O O . ALA B 1 8 ? -29.499 35.609 21.393 1.00 104.80 241 ALA B O 1
ATOM 726 N N . VAL B 1 9 ? -29.855 33.577 22.304 1.00 100.09 242 VAL B N 1
ATOM 727 C CA . VAL B 1 9 ? -30.775 34.074 23.317 1.00 101.81 242 VAL B CA 1
ATOM 728 C C . VAL B 1 9 ? -29.975 34.502 24.535 1.00 105.04 242 VAL B C 1
ATOM 729 O O . VAL B 1 9 ? -29.210 33.703 25.082 1.00 105.63 242 VAL B O 1
ATOM 733 N N . LEU B 1 10 ? -30.165 35.759 24.967 1.00 100.46 243 LEU B N 1
ATOM 734 C CA . LEU B 1 10 ? -29.463 36.332 26.119 1.00 100.13 243 LEU B CA 1
ATOM 735 C C . LEU B 1 10 ? -30.023 35.875 27.462 1.00 103.50 243 LEU B C 1
ATOM 736 O O . LEU B 1 10 ? -31.245 35.775 27.607 1.00 103.13 243 LEU B O 1
ATOM 741 N N . THR B 1 11 ? -29.135 35.629 28.441 1.00 100.45 244 THR B N 1
ATOM 742 C CA . THR B 1 11 ? -29.553 35.288 29.816 1.00 102.30 244 THR B CA 1
ATOM 743 C C . THR B 1 11 ? -29.242 36.524 30.645 1.00 107.03 244 THR B C 1
ATOM 744 O O . THR B 1 11 ? -28.066 36.877 30.857 1.00 105.12 244 THR B O 1
ATOM 748 N N . LEU B 1 12 ? -30.310 37.222 31.031 1.00 105.42 245 LEU B N 1
ATOM 749 C CA . LEU B 1 12 ? -30.195 38.469 31.755 1.00 108.20 245 LEU B CA 1
ATOM 750 C C . LEU B 1 12 ? -29.930 38.283 33.233 1.00 117.64 245 LEU B C 1
ATOM 751 O O . LEU B 1 12 ? -30.335 37.279 33.840 1.00 118.02 245 LEU B O 1
ATOM 756 N N . ALA B 1 13 ? -29.312 39.316 33.837 1.00 117.32 246 ALA B N 1
ATOM 757 C CA . ALA B 1 13 ? -29.050 39.388 35.274 1.00 119.54 246 ALA B CA 1
ATOM 758 C C . ALA B 1 13 ? -30.381 39.559 35.968 1.00 124.75 246 ALA B C 1
ATOM 759 O O . ALA B 1 13 ? -31.355 39.942 35.307 1.00 123.65 246 ALA B O 1
ATOM 761 N N . ALA B 1 14 ? -30.447 39.241 37.272 1.00 123.58 247 ALA B N 1
ATOM 762 C CA . ALA B 1 14 ? -31.688 39.336 38.036 1.00 126.02 247 ALA B CA 1
ATOM 763 C C . ALA B 1 14 ? -32.347 40.712 37.885 1.00 133.34 247 ALA B C 1
ATOM 764 O O . ALA B 1 14 ? -33.545 40.783 37.600 1.00 133.20 247 ALA B O 1
ATOM 766 N N . ASP B 1 15 ? -31.541 41.790 37.979 1.00 132.68 248 ASP B N 1
ATOM 767 C CA . ASP B 1 15 ? -31.999 43.174 37.867 1.00 135.68 248 ASP B CA 1
ATOM 768 C C . ASP B 1 15 ? -32.270 43.596 36.400 1.00 139.36 248 ASP B C 1
ATOM 769 O O . ASP B 1 15 ? -32.681 44.739 36.172 1.00 141.46 248 ASP B O 1
ATOM 774 N N . LEU B 1 16 ? -32.055 42.665 35.418 1.00 132.63 249 LEU B N 1
ATOM 775 C CA . LEU B 1 16 ? -32.278 42.813 33.964 1.00 129.93 249 LEU B CA 1
ATOM 776 C C . LEU B 1 16 ? -31.449 43.968 33.371 1.00 136.06 249 LEU B C 1
ATOM 777 O O . LEU B 1 16 ? -31.802 44.518 32.321 1.00 135.48 249 LEU B O 1
ATOM 782 N N . SER B 1 17 ? -30.328 44.308 34.037 1.00 134.71 250 SER B N 1
ATOM 783 C CA . SER B 1 17 ? -29.430 45.396 33.666 1.00 135.69 250 SER B CA 1
ATOM 784 C C . SER B 1 17 ? -28.303 44.948 32.729 1.00 136.57 250 SER B C 1
ATOM 785 O O . SER B 1 17 ? -27.775 45.776 31.992 1.00 136.24 250 SER B O 1
ATOM 788 N N . SER B 1 18 ? -27.915 43.659 32.784 1.00 130.62 251 SER B N 1
ATOM 789 C CA . SER B 1 18 ? -26.823 43.114 31.974 1.00 127.36 251 SER B CA 1
ATOM 790 C C . SER B 1 18 ? -27.052 41.651 31.566 1.00 127.15 251 SER B C 1
ATOM 791 O O . SER B 1 18 ? -27.972 41.007 32.065 1.00 127.75 251 SER B O 1
ATOM 794 N N . ALA B 1 19 ? -26.186 41.130 30.676 1.00 118.61 252 ALA B N 1
ATOM 795 C CA . ALA B 1 19 ? -26.162 39.741 30.190 1.00 114.58 252 ALA B CA 1
ATOM 796 C C . ALA B 1 19 ? -24.743 39.401 29.753 1.00 114.63 252 ALA B C 1
ATOM 797 O O . ALA B 1 19 ? -24.078 40.274 29.198 1.00 114.75 252 ALA B O 1
ATOM 799 N N . THR B 1 20 ? -24.262 38.165 29.980 1.00 108.07 253 THR B N 1
ATOM 800 C CA . THR B 1 20 ? -22.888 37.847 29.578 1.00 106.34 253 THR B CA 1
ATOM 801 C C . THR B 1 20 ? -22.824 36.825 28.425 1.00 109.88 253 THR B C 1
ATOM 802 O O . THR B 1 20 ? -23.463 35.766 28.485 1.00 109.03 253 THR B O 1
ATOM 806 N N . LEU B 1 21 ? -22.014 37.160 27.384 1.00 105.85 254 LEU B N 1
ATOM 807 C CA . LEU B 1 21 ? -21.746 36.340 26.194 1.00 103.40 254 LEU B CA 1
ATOM 808 C C . LEU B 1 21 ? -20.478 35.530 26.377 1.00 108.26 254 LEU B C 1
ATOM 809 O O . LEU B 1 21 ? -19.472 36.088 26.801 1.00 109.44 254 LEU B O 1
ATOM 814 N N . ASP B 1 22 ? -20.510 34.229 26.038 1.00 103.54 255 ASP B N 1
ATOM 815 C CA . ASP B 1 22 ? -19.345 33.344 26.152 1.00 103.41 255 ASP B CA 1
ATOM 816 C C . ASP B 1 22 ? -18.805 33.063 24.763 1.00 104.92 255 ASP B C 1
ATOM 817 O O . ASP B 1 22 ? -19.556 32.611 23.905 1.00 103.56 255 ASP B O 1
ATOM 822 N N . ILE B 1 23 ? -17.517 33.356 24.527 1.00 100.21 256 ILE B N 1
ATOM 823 C CA . ILE B 1 23 ? -16.917 33.196 23.214 1.00 97.10 256 ILE B CA 1
ATOM 824 C C . ILE B 1 23 ? -16.166 31.875 23.100 1.00 99.74 256 ILE B C 1
ATOM 825 O O . ILE B 1 23 ? -15.384 31.498 23.990 1.00 100.08 256 ILE B O 1
ATOM 830 N N . SER B 1 24 ? -16.402 31.209 21.941 1.00 93.27 257 SER B N 1
ATOM 831 C CA . SER B 1 24 ? -15.768 29.977 21.505 1.00 92.55 257 SER B CA 1
ATOM 832 C C . SER B 1 24 ? -14.263 30.168 21.553 1.00 97.94 257 SER B C 1
ATOM 833 O O . SER B 1 24 ? -13.760 31.128 20.955 1.00 96.51 257 SER B O 1
ATOM 841 N N . GLN B 1 26 ? -11.976 28.815 19.971 1.00 95.06 259 GLN B N 1
ATOM 842 C CA . GLN B 1 26 ? -11.389 28.886 18.629 1.00 94.34 259 GLN B CA 1
ATOM 843 C C . GLN B 1 26 ? -11.438 30.327 18.069 1.00 97.07 259 GLN B C 1
ATOM 844 O O . GLN B 1 26 ? -10.430 30.807 17.555 1.00 97.11 259 GLN B O 1
ATOM 850 N N . TRP B 1 27 ? -12.580 31.024 18.235 1.00 92.43 260 TRP B N 1
ATOM 851 C CA . TRP B 1 27 ? -12.762 32.413 17.799 1.00 91.62 260 TRP B CA 1
ATOM 852 C C . TRP B 1 27 ? -11.947 33.386 18.666 1.00 96.85 260 TRP B C 1
ATOM 853 O O . TRP B 1 27 ? -11.529 34.432 18.171 1.00 96.02 260 TRP B O 1
ATOM 864 N N . SER B 1 28 ? -11.707 33.038 19.954 1.00 94.89 261 SER B N 1
ATOM 865 C CA . SER B 1 28 ? -10.884 33.841 20.858 1.00 96.06 261 SER B CA 1
ATOM 866 C C . SER B 1 28 ? -9.430 33.849 20.335 1.00 97.70 261 SER B C 1
ATOM 867 O O . SER B 1 28 ? -8.785 34.910 20.301 1.00 96.50 261 SER B O 1
ATOM 870 N N . ASN B 1 29 ? -8.937 32.655 19.893 1.00 93.51 262 ASN B N 1
ATOM 871 C CA . ASN B 1 29 ? -7.585 32.477 19.364 1.00 94.51 262 ASN B CA 1
ATOM 872 C C . ASN B 1 29 ? -7.443 33.259 18.074 1.00 97.81 262 ASN B C 1
ATOM 873 O O . ASN B 1 29 ? -6.494 34.035 17.942 1.00 100.25 262 ASN B O 1
ATOM 878 N N . VAL B 1 30 ? -8.428 33.121 17.162 1.00 90.88 263 VAL B N 1
ATOM 879 C CA . VAL B 1 30 ? -8.461 33.839 15.888 1.00 89.88 263 VAL B CA 1
ATOM 880 C C . VAL B 1 30 ? -8.340 35.333 16.185 1.00 94.11 263 VAL B C 1
ATOM 881 O O . VAL B 1 30 ? -7.510 36.000 15.572 1.00 95.51 263 VAL B O 1
ATOM 885 N N . PHE B 1 31 ? -9.120 35.828 17.164 1.00 88.92 264 PHE B N 1
ATOM 886 C CA . PHE B 1 31 ? -9.111 37.227 17.580 1.00 89.49 264 PHE B CA 1
ATOM 887 C C . PHE B 1 31 ? -7.699 37.665 18.020 1.00 94.76 264 PHE B C 1
ATOM 888 O O . PHE B 1 31 ? -7.177 38.627 17.449 1.00 96.56 264 PHE B O 1
ATOM 896 N N . ASN B 1 32 ? -7.089 36.963 19.007 1.00 89.23 265 ASN B N 1
ATOM 897 C CA . ASN B 1 32 ? -5.771 37.327 19.489 1.00 91.22 265 ASN B CA 1
ATOM 898 C C . ASN B 1 32 ? -4.694 37.340 18.377 1.00 94.30 265 ASN B C 1
ATOM 899 O O . ASN B 1 32 ? -3.943 38.314 18.316 1.00 95.64 265 ASN B O 1
ATOM 904 N N . ILE B 1 33 ? -4.635 36.314 17.496 1.00 89.52 266 ILE B N 1
ATOM 905 C CA . ILE B 1 33 ? -3.653 36.282 16.381 1.00 90.92 266 ILE B CA 1
ATOM 906 C C . ILE B 1 33 ? -3.815 37.535 15.488 1.00 94.43 266 ILE B C 1
ATOM 907 O O . ILE B 1 33 ? -2.816 38.202 15.182 1.00 95.02 266 ILE B O 1
ATOM 912 N N . LEU B 1 34 ? -5.077 37.858 15.126 1.00 89.58 267 LEU B N 1
ATOM 913 C CA . LEU B 1 34 ? -5.433 39.013 14.299 1.00 89.00 267 LEU B CA 1
ATOM 914 C C . LEU B 1 34 ? -5.056 40.324 14.984 1.00 92.94 267 LEU B C 1
ATOM 915 O O . LEU B 1 34 ? -4.478 41.206 14.351 1.00 93.06 267 LEU B O 1
ATOM 920 N N . ARG B 1 35 ? -5.332 40.423 16.278 1.00 90.08 268 ARG B N 1
ATOM 921 C CA . ARG B 1 35 ? -5.011 41.598 17.048 1.00 93.14 268 ARG B CA 1
ATOM 922 C C . ARG B 1 35 ? -3.505 41.851 17.023 1.00 104.87 268 ARG B C 1
ATOM 923 O O . ARG B 1 35 ? -3.087 42.901 16.525 1.00 108.09 268 ARG B O 1
ATOM 931 N N . GLU B 1 36 ? -2.708 40.844 17.442 1.00 102.95 269 GLU B N 1
ATOM 932 C CA . GLU B 1 36 ? -1.247 40.899 17.522 1.00 106.34 269 GLU B CA 1
ATOM 933 C C . GLU B 1 36 ? -0.577 41.246 16.191 1.00 109.60 269 GLU B C 1
ATOM 934 O O . GLU B 1 36 ? 0.505 41.850 16.203 1.00 112.38 269 GLU B O 1
ATOM 940 N N . ASN B 1 37 ? -1.224 40.888 15.055 1.00 101.22 270 ASN B N 1
ATOM 941 C CA . ASN B 1 37 ? -0.676 41.118 13.725 1.00 98.90 270 ASN B CA 1
ATOM 942 C C . ASN B 1 37 ? -1.326 42.305 13.016 1.00 101.18 270 ASN B C 1
ATOM 943 O O . ASN B 1 37 ? -1.344 42.359 11.798 1.00 99.68 270 ASN B O 1
ATOM 948 N N . ASP B 1 38 ? -1.802 43.280 13.793 1.00 100.40 271 ASP B N 1
ATOM 949 C CA . ASP B 1 38 ? -2.317 44.590 13.361 1.00 100.69 271 ASP B CA 1
ATOM 950 C C . ASP B 1 38 ? -3.527 44.563 12.391 1.00 97.60 271 ASP B C 1
ATOM 951 O O . ASP B 1 38 ? -3.614 45.407 11.494 1.00 95.34 271 ASP B O 1
ATOM 956 N N . PHE B 1 39 ? -4.506 43.684 12.651 1.00 91.28 272 PHE B N 1
ATOM 957 C CA . PHE B 1 39 ? -5.734 43.625 11.860 1.00 88.04 272 PHE B CA 1
ATOM 958 C C . PHE B 1 39 ? -6.863 44.405 12.540 1.00 95.64 272 PHE B C 1
ATOM 959 O O . PHE B 1 39 ? -7.946 44.514 11.955 1.00 94.56 272 PHE B O 1
ATOM 967 N N . GLU B 1 40 ? -6.600 44.953 13.776 1.00 95.53 273 GLU B N 1
ATOM 968 C CA . GLU B 1 40 ? -7.531 45.732 14.586 1.00 95.85 273 GLU B CA 1
ATOM 969 C C . GLU B 1 40 ? -8.908 45.012 14.660 1.00 95.87 273 GLU B C 1
ATOM 970 O O . GLU B 1 40 ? -9.911 45.566 14.196 1.00 93.76 273 GLU B O 1
ATOM 976 N N . PRO B 1 41 ? -8.965 43.752 15.182 1.00 91.65 274 PRO B N 1
ATOM 977 C CA . PRO B 1 41 ? -10.250 43.046 15.250 1.00 89.53 274 PRO B CA 1
ATOM 978 C C . PRO B 1 41 ? -11.172 43.586 16.366 1.00 97.54 274 PRO B C 1
ATOM 979 O O . PRO B 1 41 ? -10.700 44.071 17.420 1.00 98.40 274 PRO B O 1
ATOM 988 N N . PHE B 1 43 ? -15.433 42.461 17.866 1.00 96.58 276 PHE B N 1
ATOM 989 C CA . PHE B 1 43 ? -16.634 41.640 17.784 1.00 95.85 276 PHE B CA 1
ATOM 990 C C . PHE B 1 43 ? -17.829 42.554 17.814 1.00 104.42 276 PHE B C 1
ATOM 991 O O . PHE B 1 43 ? -18.008 43.322 18.758 1.00 105.89 276 PHE B O 1
ATOM 999 N N . LEU B 1 44 ? -18.604 42.518 16.743 1.00 104.29 277 LEU B N 1
ATOM 1000 C CA . LEU B 1 44 ? -19.783 43.345 16.555 1.00 106.34 277 LEU B CA 1
ATOM 1001 C C . LEU B 1 44 ? -21.027 42.590 16.947 1.00 112.78 277 LEU B C 1
ATOM 1002 O O . LEU B 1 44 ? -21.169 41.394 16.684 1.00 110.60 277 LEU B O 1
ATOM 1007 N N . CYS B 1 45 ? -21.931 43.314 17.576 1.00 113.21 278 CYS B N 1
ATOM 1008 C CA . CYS B 1 45 ? -23.122 42.762 18.147 1.00 114.08 278 CYS B CA 1
ATOM 1009 C C . CYS B 1 45 ? -24.381 43.491 17.706 1.00 119.17 278 CYS B C 1
ATOM 1010 O O . CYS B 1 45 ? -24.420 44.723 17.704 1.00 121.15 278 CYS B O 1
ATOM 1013 N N . GLU B 1 46 ? -25.428 42.716 17.390 1.00 114.09 279 GLU B N 1
ATOM 1014 C CA . GLU B 1 46 ? -26.734 43.212 16.950 1.00 114.83 279 GLU B CA 1
ATOM 1015 C C . GLU B 1 46 ? -27.807 42.599 17.852 1.00 115.02 279 GLU B C 1
ATOM 1016 O O . GLU B 1 46 ? -27.949 41.374 17.874 1.00 112.67 279 GLU B O 1
ATOM 1022 N N . VAL B 1 47 ? -28.511 43.435 18.648 1.00 111.16 280 VAL B N 1
ATOM 1023 C CA . VAL B 1 47 ? -29.531 42.928 19.579 1.00 110.66 280 VAL B CA 1
ATOM 1024 C C . VAL B 1 47 ? -30.941 43.410 19.195 1.00 117.57 280 VAL B C 1
ATOM 1025 O O . VAL B 1 47 ? -31.147 44.586 18.855 1.00 119.84 280 VAL B O 1
ATOM 1034 N N . LEU B 1 49 ? -35.379 42.696 20.343 1.00 115.62 282 LEU B N 1
ATOM 1035 C CA . LEU B 1 49 ? -36.329 42.174 21.319 1.00 116.26 282 LEU B CA 1
ATOM 1036 C C . LEU B 1 49 ? -37.340 41.314 20.575 1.00 119.90 282 LEU B C 1
ATOM 1037 O O . LEU B 1 49 ? -37.864 41.743 19.546 1.00 120.83 282 LEU B O 1
ATOM 1042 N N . ALA B 1 50 ? -37.613 40.112 21.068 1.00 115.05 283 ALA B N 1
ATOM 1043 C CA . ALA B 1 50 ? -38.602 39.274 20.405 1.00 115.35 283 ALA B CA 1
ATOM 1044 C C . ALA B 1 50 ? -39.612 38.757 21.397 1.00 122.38 283 ALA B C 1
ATOM 1045 O O . ALA B 1 50 ? -39.269 38.521 22.553 1.00 121.44 283 ALA B O 1
ATOM 1047 N N . PHE B 1 51 ? -40.867 38.610 20.946 1.00 122.49 284 PHE B N 1
ATOM 1048 C CA . PHE B 1 51 ? -41.976 38.105 21.748 1.00 125.05 284 PHE B CA 1
ATOM 1049 C C . PHE B 1 51 ? -43.079 37.525 20.866 1.00 134.58 284 PHE B C 1
ATOM 1050 O O . PHE B 1 51 ? -43.197 37.875 19.682 1.00 134.03 284 PHE B O 1
ATOM 1063 N N . CYS B 1 53 ? -46.710 37.494 19.778 1.00 151.17 286 CYS B N 1
ATOM 1064 C CA . CYS B 1 53 ? -47.814 38.444 19.814 1.00 156.42 286 CYS B CA 1
ATOM 1065 C C . CYS B 1 53 ? -49.157 37.758 19.559 1.00 164.01 286 CYS B C 1
ATOM 1066 O O . CYS B 1 53 ? -49.717 37.166 20.483 1.00 164.30 286 CYS B O 1
ATOM 1069 N N . ASP B 1 54 ? -49.701 37.876 18.344 1.00 163.18 287 ASP B N 1
ATOM 1070 C CA . ASP B 1 54 ? -50.994 37.284 18.047 1.00 166.71 287 ASP B CA 1
ATOM 1071 C C . ASP B 1 54 ? -50.798 35.773 17.982 1.00 167.35 287 ASP B C 1
ATOM 1072 O O . ASP B 1 54 ? -51.261 35.071 18.876 1.00 167.48 287 ASP B O 1
ATOM 1077 N N . GLY B 1 55 ? -49.993 35.322 17.033 1.00 160.17 288 GLY B N 1
ATOM 1078 C CA . GLY B 1 55 ? -49.610 33.929 16.866 1.00 156.92 288 GLY B CA 1
ATOM 1079 C C . GLY B 1 55 ? -48.269 33.879 16.178 1.00 156.38 288 GLY B C 1
ATOM 1080 O O . GLY B 1 55 ? -47.843 32.826 15.700 1.00 153.49 288 GLY B O 1
ATOM 1081 N N . GLU B 1 56 ? -47.606 35.045 16.124 1.00 152.39 289 GLU B N 1
ATOM 1082 C CA . GLU B 1 56 ? -46.328 35.246 15.459 1.00 149.03 289 GLU B CA 1
ATOM 1083 C C . GLU B 1 56 ? -45.232 35.709 16.407 1.00 149.21 289 GLU B C 1
ATOM 1084 O O . GLU B 1 56 ? -45.497 36.059 17.559 1.00 149.52 289 GLU B O 1
ATOM 1090 N N . ILE B 1 57 ? -43.990 35.711 15.903 1.00 141.81 290 ILE B N 1
ATOM 1091 C CA . ILE B 1 57 ? -42.833 36.212 16.621 1.00 138.61 290 ILE B CA 1
ATOM 1092 C C . ILE B 1 57 ? -42.536 37.566 16.034 1.00 141.12 290 ILE B C 1
ATOM 1093 O O . ILE B 1 57 ? -42.247 37.682 14.840 1.00 140.15 290 ILE B O 1
ATOM 1107 N N . THR B 1 59 ? -40.153 40.826 16.096 1.00 135.19 292 THR B N 1
ATOM 1108 C CA . THR B 1 59 ? -38.781 41.206 16.423 1.00 132.67 292 THR B CA 1
ATOM 1109 C C . THR B 1 59 ? -38.609 42.714 16.173 1.00 138.68 292 THR B C 1
ATOM 1110 O O . THR B 1 59 ? -38.875 43.186 15.067 1.00 140.11 292 THR B O 1
ATOM 1114 N N . PHE B 1 60 ? -38.181 43.461 17.209 1.00 135.21 293 PHE B N 1
ATOM 1115 C CA . PHE B 1 60 ? -38.017 44.915 17.157 1.00 137.30 293 PHE B CA 1
ATOM 1116 C C . PHE B 1 60 ? -36.614 45.376 17.543 1.00 139.08 293 PHE B C 1
ATOM 1117 O O . PHE B 1 60 ? -35.973 44.754 18.383 1.00 136.32 293 PHE B O 1
ATOM 1125 N N . SER B 1 61 ? -36.166 46.504 16.961 1.00 137.17 294 SER B N 1
ATOM 1126 C CA . SER B 1 61 ? -34.867 47.130 17.232 1.00 135.93 294 SER B CA 1
ATOM 1127 C C . SER B 1 61 ? -35.049 48.594 17.684 1.00 142.76 294 SER B C 1
ATOM 1128 O O . SER B 1 61 ? -34.083 49.220 18.126 1.00 142.55 294 SER B O 1
ATOM 1131 N N . ASP B 1 62 ? -36.290 49.118 17.613 1.00 141.96 295 ASP B N 1
ATOM 1132 C CA . ASP B 1 62 ? -36.637 50.484 18.013 1.00 145.34 295 ASP B CA 1
ATOM 1133 C C . ASP B 1 62 ? -37.937 50.514 18.836 1.00 151.76 295 ASP B C 1
ATOM 1134 O O . ASP B 1 62 ? -38.838 49.707 18.590 1.00 151.29 295 ASP B O 1
ATOM 1139 N N . LEU B 1 63 ? -38.028 51.467 19.797 1.00 150.79 296 LEU B N 1
ATOM 1140 C CA . LEU B 1 63 ? -39.197 51.681 20.667 1.00 153.87 296 LEU B CA 1
ATOM 1141 C C . LEU B 1 63 ? -40.366 52.282 19.895 1.00 160.89 296 LEU B C 1
ATOM 1142 O O . LEU B 1 63 ? -41.515 51.949 20.185 1.00 161.90 296 LEU B O 1
ATOM 1147 N N . GLN B 1 64 ? -40.079 53.186 18.930 1.00 159.04 297 GLN B N 1
ATOM 1148 C CA . GLN B 1 64 ? -41.110 53.826 18.099 1.00 162.81 297 GLN B CA 1
ATOM 1149 C C . GLN B 1 64 ? -41.767 52.786 17.181 1.00 164.58 297 GLN B C 1
ATOM 1150 O O . GLN B 1 64 ? -42.984 52.836 16.984 1.00 167.95 297 GLN B O 1
ATOM 1156 N N . SER B 1 65 ? -40.955 51.812 16.680 1.00 155.12 298 SER B N 1
ATOM 1157 C CA . SER B 1 65 ? -41.399 50.672 15.869 1.00 152.67 298 SER B CA 1
ATOM 1158 C C . SER B 1 65 ? -42.367 49.824 16.691 1.00 156.32 298 SER B C 1
ATOM 1159 O O . SER B 1 65 ? -43.350 49.316 16.152 1.00 157.60 298 SER B O 1
ATOM 1162 N N . LEU B 1 66 ? -42.112 49.723 18.010 1.00 151.30 299 LEU B N 1
ATOM 1163 C CA . LEU B 1 66 ? -42.971 49.010 18.945 1.00 151.54 299 LEU B CA 1
ATOM 1164 C C . LEU B 1 66 ? -44.223 49.846 19.237 1.00 160.05 299 LEU B C 1
ATOM 1165 O O . LEU B 1 66 ? -45.314 49.290 19.177 1.00 161.25 299 LEU B O 1
ATOM 1170 N N . ARG B 1 67 ? -44.074 51.174 19.510 1.00 159.24 300 ARG B N 1
ATOM 1171 C CA . ARG B 1 67 ? -45.182 52.111 19.786 1.00 164.50 300 ARG B CA 1
ATOM 1172 C C . ARG B 1 67 ? -46.255 52.032 18.690 1.00 171.44 300 ARG B C 1
ATOM 1173 O O . ARG B 1 67 ? -47.444 51.926 19.007 1.00 173.92 300 ARG B O 1
ATOM 1190 N N . PHE B 1 69 ? -46.753 49.511 16.552 1.00 166.77 302 PHE B N 1
ATOM 1191 C CA . PHE B 1 69 ? -47.381 48.187 16.558 1.00 165.99 302 PHE B CA 1
ATOM 1192 C C . PHE B 1 69 ? -48.270 47.976 17.801 1.00 173.64 302 PHE B C 1
ATOM 1193 O O . PHE B 1 69 ? -49.314 47.332 17.687 1.00 175.44 302 PHE B O 1
ATOM 1201 N N . ALA B 1 70 ? -47.865 48.511 18.973 1.00 170.81 303 ALA B N 1
ATOM 1202 C CA . ALA B 1 70 ? -48.605 48.369 20.234 1.00 172.92 303 ALA B CA 1
ATOM 1203 C C . ALA B 1 70 ? -49.927 49.144 20.219 1.00 183.72 303 ALA B C 1
ATOM 1204 O O . ALA B 1 70 ? -50.854 48.774 20.940 1.00 185.31 303 ALA B O 1
ATOM 1206 N N . SER B 1 71 ? -50.012 50.206 19.399 1.00 183.59 304 SER B N 1
ATOM 1207 C CA . SER B 1 71 ? -51.201 51.047 19.275 1.00 189.67 304 SER B CA 1
ATOM 1208 C C . SER B 1 71 ? -52.332 50.347 18.502 1.00 196.36 304 SER B C 1
ATOM 1209 O O . SER B 1 71 ? -53.494 50.500 18.886 1.00 200.51 304 SER B O 1
ATOM 1212 N N . GLN B 1 72 ? -51.995 49.573 17.433 1.00 190.27 305 GLN B N 1
ATOM 1213 C CA . GLN B 1 72 ? -52.974 48.871 16.581 1.00 192.29 305 GLN B CA 1
ATOM 1214 C C . GLN B 1 72 ? -53.497 47.533 17.201 1.00 195.21 305 GLN B C 1
ATOM 1215 O O . GLN B 1 72 ? -54.236 46.799 16.534 1.00 196.29 305 GLN B O 1
ATOM 1230 N N . SER B 1 74 ? -55.314 46.288 21.013 1.00 195.42 307 SER B N 1
ATOM 1231 C CA . SER B 1 74 ? -55.909 46.660 22.307 1.00 198.14 307 SER B CA 1
ATOM 1232 C C . SER B 1 74 ? -55.178 45.977 23.475 1.00 197.27 307 SER B C 1
ATOM 1233 O O . SER B 1 74 ? -55.110 46.539 24.572 1.00 197.58 307 SER B O 1
ATOM 1236 N N . SER B 1 75 ? -54.597 44.781 23.205 1.00 189.21 308 SER B N 1
ATOM 1237 C CA . SER B 1 75 ? -53.831 43.930 24.125 1.00 184.61 308 SER B CA 1
ATOM 1238 C C . SER B 1 75 ? -52.507 44.578 24.616 1.00 186.65 308 SER B C 1
ATOM 1239 O O . SER B 1 75 ? -51.869 44.018 25.518 1.00 183.63 308 SER B O 1
ATOM 1255 N N . GLU B 1 78 ? -52.872 50.076 26.052 1.00 196.47 311 GLU B N 1
ATOM 1256 C CA . GLU B 1 78 ? -52.922 50.632 27.407 1.00 196.22 311 GLU B CA 1
ATOM 1257 C C . GLU B 1 78 ? -51.761 50.136 28.285 1.00 197.11 311 GLU B C 1
ATOM 1258 O O . GLU B 1 78 ? -51.288 50.880 29.151 1.00 196.13 311 GLU B O 1
ATOM 1264 N N . LEU B 1 79 ? -51.318 48.884 28.058 1.00 190.13 312 LEU B N 1
ATOM 1265 C CA . LEU B 1 79 ? -50.279 48.186 28.817 1.00 185.38 312 LEU B CA 1
ATOM 1266 C C . LEU B 1 79 ? -48.896 48.860 28.758 1.00 186.89 312 LEU B C 1
ATOM 1267 O O . LEU B 1 79 ? -48.169 48.807 29.751 1.00 184.82 312 LEU B O 1
ATOM 1272 N N . LEU B 1 80 ? -48.533 49.486 27.629 1.00 183.35 313 LEU B N 1
ATOM 1273 C CA . LEU B 1 80 ? -47.220 50.118 27.493 1.00 181.09 313 LEU B CA 1
ATOM 1274 C C . LEU B 1 80 ? -47.291 51.643 27.406 1.00 190.85 313 LEU B C 1
ATOM 1275 O O . LEU B 1 80 ? -46.258 52.274 27.171 1.00 188.84 313 LEU B O 1
ATOM 1285 N N . ASP B 1 82 ? -47.347 54.055 29.538 1.00 196.22 315 ASP B N 1
ATOM 1286 C CA . ASP B 1 82 ? -46.436 54.746 30.456 1.00 195.28 315 ASP B CA 1
ATOM 1287 C C . ASP B 1 82 ? -44.943 54.498 30.176 1.00 197.17 315 ASP B C 1
ATOM 1288 O O . ASP B 1 82 ? -44.124 55.315 30.604 1.00 196.42 315 ASP B O 1
ATOM 1293 N N . VAL B 1 83 ? -44.579 53.395 29.488 1.00 194.39 316 VAL B N 1
ATOM 1294 C CA . VAL B 1 83 ? -43.167 53.085 29.216 1.00 189.85 316 VAL B CA 1
ATOM 1295 C C . VAL B 1 83 ? -42.694 53.744 27.940 1.00 193.05 316 VAL B C 1
ATOM 1296 O O . VAL B 1 83 ? -41.672 54.428 27.943 1.00 191.73 316 VAL B O 1
ATOM 1300 N N . LEU B 1 84 ? -43.410 53.463 26.841 1.00 190.17 317 LEU B N 1
ATOM 1301 C CA . LEU B 1 84 ? -43.119 53.903 25.485 1.00 189.67 317 LEU B CA 1
ATOM 1302 C C . LEU B 1 84 ? -43.140 55.435 25.321 1.00 198.93 317 LEU B C 1
ATOM 1303 O O . LEU B 1 84 ? -43.909 56.119 26.013 1.00 199.34 317 LEU B O 1
ATOM 1308 N N . PRO B 1 85 ? -42.311 55.971 24.379 1.00 195.00 318 PRO B N 1
ATOM 1309 C CA . PRO B 1 85 ? -42.278 57.428 24.146 1.00 196.58 318 PRO B CA 1
ATOM 1310 C C . PRO B 1 85 ? -43.570 57.973 23.520 1.00 202.00 318 PRO B C 1
ATOM 1311 O O . PRO B 1 85 ? -44.249 57.255 22.784 1.00 202.28 318 PRO B O 1
ATOM 1315 N N . GLN B 1 86 ? -43.891 59.254 23.795 1.00 200.20 319 GLN B N 1
ATOM 1316 C CA . GLN B 1 86 ? -45.095 59.929 23.299 1.00 201.75 319 GLN B CA 1
ATOM 1317 C C . GLN B 1 86 ? -44.920 60.521 21.866 1.00 205.40 319 GLN B C 1
ATOM 1318 O O . GLN B 1 86 ? -45.791 61.271 21.418 1.00 206.98 319 GLN B O 1
ATOM 1325 N N . VAL C 1 2 ? -24.007 62.193 26.834 1.00 165.44 235 VAL C N 1
ATOM 1326 C CA . VAL C 1 2 ? -23.249 62.972 25.852 1.00 166.07 235 VAL C CA 1
ATOM 1327 C C . VAL C 1 2 ? -22.701 62.067 24.746 1.00 166.24 235 VAL C C 1
ATOM 1328 O O . VAL C 1 2 ? -22.722 62.447 23.575 1.00 164.96 235 VAL C O 1
ATOM 1332 N N . LEU C 1 3 ? -22.209 60.889 25.110 1.00 161.97 236 LEU C N 1
ATOM 1333 C CA . LEU C 1 3 ? -21.653 59.975 24.128 1.00 159.35 236 LEU C CA 1
ATOM 1334 C C . LEU C 1 3 ? -22.728 59.114 23.528 1.00 165.25 236 LEU C C 1
ATOM 1335 O O . LEU C 1 3 ? -23.739 58.823 24.173 1.00 165.13 236 LEU C O 1
ATOM 1348 N N . ASP C 1 5 ? -25.184 56.554 22.094 1.00 164.48 238 ASP C N 1
ATOM 1349 C CA . ASP C 1 5 ? -25.937 55.420 22.611 1.00 162.60 238 ASP C CA 1
ATOM 1350 C C . ASP C 1 5 ? -25.653 54.223 21.701 1.00 162.98 238 ASP C C 1
ATOM 1351 O O . ASP C 1 5 ? -26.299 54.079 20.665 1.00 162.89 238 ASP C O 1
ATOM 1353 N N . GLU C 1 6 ? -24.544 53.513 21.964 1.00 155.84 239 GLU C N 1
ATOM 1354 C CA . GLU C 1 6 ? -24.120 52.401 21.115 1.00 151.28 239 GLU C CA 1
ATOM 1355 C C . GLU C 1 6 ? -23.429 51.339 21.934 1.00 151.11 239 GLU C C 1
ATOM 1356 O O . GLU C 1 6 ? -22.640 51.649 22.833 1.00 152.19 239 GLU C O 1
ATOM 1358 N N . GLY C 1 7 ? -23.767 50.096 21.619 1.00 142.85 240 GLY C N 1
ATOM 1359 C CA . GLY C 1 7 ? -23.210 48.896 22.226 1.00 139.46 240 GLY C CA 1
ATOM 1360 C C . GLY C 1 7 ? -22.856 47.846 21.184 1.00 138.16 240 GLY C C 1
ATOM 1361 O O . GLY C 1 7 ? -22.650 46.680 21.539 1.00 137.10 240 GLY C O 1
ATOM 1362 N N . ALA C 1 8 ? -22.781 48.256 19.880 1.00 130.52 241 ALA C N 1
ATOM 1363 C CA . ALA C 1 8 ? -22.461 47.389 18.739 1.00 125.83 241 ALA C CA 1
ATOM 1364 C C . ALA C 1 8 ? -21.075 46.755 18.879 1.00 122.69 241 ALA C C 1
ATOM 1365 O O . ALA C 1 8 ? -20.949 45.566 18.606 1.00 120.50 241 ALA C O 1
ATOM 1367 N N . VAL C 1 9 ? -20.064 47.506 19.354 1.00 115.60 242 VAL C N 1
ATOM 1368 C CA . VAL C 1 9 ? -18.739 46.936 19.584 1.00 112.30 242 VAL C CA 1
ATOM 1369 C C . VAL C 1 9 ? -18.715 46.382 21.020 1.00 114.14 242 VAL C C 1
ATOM 1370 O O . VAL C 1 9 ? -18.986 47.110 21.984 1.00 114.80 242 VAL C O 1
ATOM 1374 N N . LEU C 1 10 ? -18.388 45.089 21.148 1.00 106.82 243 LEU C N 1
ATOM 1375 C CA . LEU C 1 10 ? -18.333 44.385 22.426 1.00 105.01 243 LEU C CA 1
ATOM 1376 C C . LEU C 1 10 ? -17.071 44.731 23.208 1.00 110.01 243 LEU C C 1
ATOM 1377 O O . LEU C 1 10 ? -16.018 44.980 22.612 1.00 110.64 243 LEU C O 1
ATOM 1382 N N . THR C 1 11 ? -17.170 44.732 24.545 1.00 106.22 244 THR C N 1
ATOM 1383 C CA . THR C 1 11 ? -16.024 44.976 25.404 1.00 106.33 244 THR C CA 1
ATOM 1384 C C . THR C 1 11 ? -15.632 43.623 25.952 1.00 106.20 244 THR C C 1
ATOM 1385 O O . THR C 1 11 ? -16.351 43.080 26.775 1.00 105.38 244 THR C O 1
ATOM 1389 N N . LEU C 1 12 ? -14.548 43.046 25.454 1.00 100.78 245 LEU C N 1
ATOM 1390 C CA . LEU C 1 12 ? -14.146 41.707 25.861 1.00 99.54 245 LEU C CA 1
ATOM 1391 C C . LEU C 1 12 ? -13.381 41.673 27.153 1.00 104.83 245 LEU C C 1
ATOM 1392 O O . LEU C 1 12 ? -12.736 42.648 27.530 1.00 106.64 245 LEU C O 1
ATOM 1397 N N . ALA C 1 13 ? -13.415 40.505 27.809 1.00 101.15 246 ALA C N 1
ATOM 1398 C CA . ALA C 1 13 ? -12.653 40.233 29.012 1.00 102.94 246 ALA C CA 1
ATOM 1399 C C . ALA C 1 13 ? -11.196 40.101 28.610 1.00 104.49 246 ALA C C 1
ATOM 1400 O O . ALA C 1 13 ? -10.925 39.883 27.440 1.00 100.38 246 ALA C O 1
ATOM 1402 N N . ALA C 1 14 ? -10.263 40.282 29.545 1.00 104.83 247 ALA C N 1
ATOM 1403 C CA . ALA C 1 14 ? -8.831 40.198 29.288 1.00 105.80 247 ALA C CA 1
ATOM 1404 C C . ALA C 1 14 ? -8.460 38.901 28.565 1.00 108.54 247 ALA C C 1
ATOM 1405 O O . ALA C 1 14 ? -7.735 38.952 27.563 1.00 108.10 247 ALA C O 1
ATOM 1407 N N . ASP C 1 15 ? -9.027 37.762 29.006 1.00 104.80 248 ASP C N 1
ATOM 1408 C CA . ASP C 1 15 ? -8.768 36.448 28.422 1.00 103.98 248 ASP C CA 1
ATOM 1409 C C . ASP C 1 15 ? -9.543 36.222 27.098 1.00 104.23 248 ASP C C 1
ATOM 1410 O O . ASP C 1 15 ? -9.393 35.151 26.488 1.00 103.58 248 ASP C O 1
ATOM 1415 N N . LEU C 1 16 ? -10.350 37.245 26.654 1.00 97.35 249 LEU C N 1
ATOM 1416 C CA . LEU C 1 16 ? -11.153 37.305 25.401 1.00 91.93 249 LEU C CA 1
ATOM 1417 C C . LEU C 1 16 ? -12.180 36.156 25.332 1.00 94.08 249 LEU C C 1
ATOM 1418 O O . LEU C 1 16 ? -12.623 35.788 24.239 1.00 91.56 249 LEU C O 1
ATOM 1423 N N . SER C 1 17 ? -12.577 35.619 26.523 1.00 90.47 250 SER C N 1
ATOM 1424 C CA . SER C 1 17 ? -13.496 34.499 26.671 1.00 89.28 250 SER C CA 1
ATOM 1425 C C . SER C 1 17 ? -14.954 34.929 26.840 1.00 91.25 250 SER C C 1
ATOM 1426 O O . SER C 1 17 ? -15.852 34.103 26.668 1.00 88.94 250 SER C O 1
ATOM 1429 N N . SER C 1 18 ? -15.190 36.183 27.259 1.00 90.17 251 SER C N 1
ATOM 1430 C CA . SER C 1 18 ? -16.538 36.707 27.500 1.00 91.47 251 SER C CA 1
ATOM 1431 C C . SER C 1 18 ? -16.623 38.208 27.269 1.00 101.73 251 SER C C 1
ATOM 1432 O O . SER C 1 18 ? -15.597 38.875 27.133 1.00 103.06 251 SER C O 1
ATOM 1435 N N . ALA C 1 19 ? -17.861 38.739 27.264 1.00 101.48 252 ALA C N 1
ATOM 1436 C CA . ALA C 1 19 ? -18.184 40.168 27.135 1.00 103.29 252 ALA C CA 1
ATOM 1437 C C . ALA C 1 19 ? -19.499 40.456 27.844 1.00 109.06 252 ALA C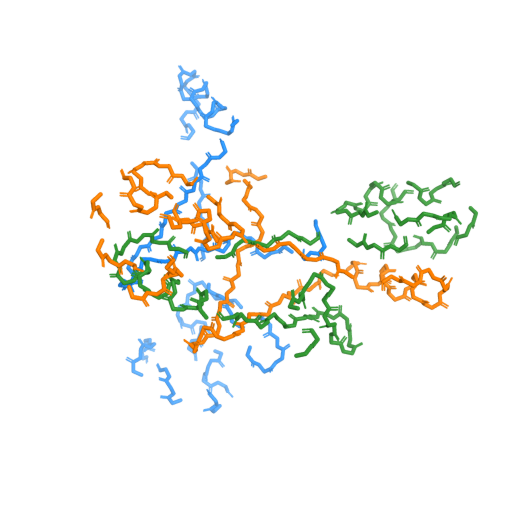 C 1
ATOM 1438 O O . ALA C 1 19 ? -20.392 39.611 27.794 1.00 108.55 252 ALA C O 1
ATOM 1440 N N . THR C 1 20 ? -19.635 41.624 28.496 1.00 107.91 253 THR C N 1
ATOM 1441 C CA . THR C 1 20 ? -20.894 41.919 29.173 1.00 110.29 253 THR C CA 1
ATOM 1442 C C . THR C 1 20 ? -21.654 43.065 28.502 1.00 116.31 253 THR C C 1
ATOM 1443 O O . THR C 1 20 ? -21.107 44.154 28.324 1.00 118.16 253 THR C O 1
ATOM 1447 N N . LEU C 1 21 ? -22.943 42.808 28.186 1.00 111.49 254 LEU C N 1
ATOM 1448 C CA . LEU C 1 21 ? -23.893 43.742 27.582 1.00 111.47 254 LEU C CA 1
ATOM 1449 C C . LEU C 1 21 ? -24.705 44.449 28.640 1.00 118.70 254 LEU C C 1
ATOM 1450 O O . LEU C 1 21 ? -25.238 43.790 29.528 1.00 119.09 254 LEU C O 1
ATOM 1455 N N . ASP C 1 22 ? -24.831 45.779 28.534 1.00 118.21 255 ASP C N 1
ATOM 1456 C CA . ASP C 1 22 ? -25.629 46.592 29.459 1.00 121.86 255 ASP C CA 1
ATOM 1457 C C . ASP C 1 22 ? -26.909 47.023 28.751 1.00 128.87 255 ASP C C 1
ATOM 1458 O O . ASP C 1 22 ? -26.844 47.580 27.651 1.00 128.98 255 ASP C O 1
ATOM 1463 N N . ILE C 1 23 ? -28.076 46.711 29.343 1.00 127.13 256 ILE C N 1
ATOM 1464 C CA . ILE C 1 23 ? -29.352 47.025 28.704 1.00 127.70 256 ILE C CA 1
ATOM 1465 C C . ILE C 1 23 ? -29.937 48.303 29.265 1.00 134.03 256 ILE C C 1
ATOM 1466 O O . ILE C 1 23 ? -29.956 48.520 30.479 1.00 135.62 256 ILE C O 1
ATOM 1471 N N . SER C 1 24 ? -30.423 49.143 28.336 1.00 131.24 257 SER C N 1
ATOM 1472 C CA . SER C 1 24 ? -31.112 50.404 28.574 1.00 135.01 257 SER C CA 1
ATOM 1473 C C . SER C 1 24 ? -32.261 50.151 29.520 1.00 140.54 257 SER C C 1
ATOM 1474 O O . SER C 1 24 ? -33.077 49.260 29.254 1.00 139.59 257 SER C O 1
ATOM 1486 N N . GLN C 1 26 ? -34.958 51.616 29.902 1.00 144.27 259 GLN C N 1
ATOM 1487 C CA . GLN C 1 26 ? -36.256 51.700 29.223 1.00 145.27 259 GLN C CA 1
ATOM 1488 C C . GLN C 1 26 ? -36.640 50.341 28.594 1.00 145.18 259 GLN C C 1
ATOM 1489 O O . GLN C 1 26 ? -37.773 49.892 28.773 1.00 146.87 259 GLN C O 1
ATOM 1495 N N . TRP C 1 27 ? -35.686 49.675 27.915 1.00 136.46 260 TRP C N 1
ATOM 1496 C CA . TRP C 1 27 ? -35.904 48.371 27.288 1.00 132.77 260 TRP C CA 1
ATOM 1497 C C . TRP C 1 27 ? -36.043 47.260 28.337 1.00 130.73 260 TRP C C 1
ATOM 1498 O O . TRP C 1 27 ? -36.748 46.282 28.084 1.00 128.34 260 TRP C O 1
ATOM 1509 N N . SER C 1 28 ? -35.402 47.424 29.518 1.00 125.48 261 SER C N 1
ATOM 1510 C CA . SER C 1 28 ? -35.516 46.484 30.635 1.00 124.45 261 SER C CA 1
ATOM 1511 C C . SER C 1 28 ? -36.960 46.495 31.152 1.00 132.56 261 SER C C 1
ATOM 1512 O O . SER C 1 28 ? -37.532 45.430 31.408 1.00 131.55 261 SER C O 1
ATOM 1515 N N . ASN C 1 29 ? -37.556 47.712 31.274 1.00 133.37 262 ASN C N 1
ATOM 1516 C CA . ASN C 1 29 ? -38.934 47.911 31.737 1.00 137.11 262 ASN C CA 1
ATOM 1517 C C . ASN C 1 29 ? -39.908 47.295 30.737 1.00 138.77 262 ASN C C 1
ATOM 1518 O O . ASN C 1 29 ? -40.763 46.504 31.139 1.00 138.19 262 ASN C O 1
ATOM 1523 N N . VAL C 1 30 ? -39.716 47.583 29.431 1.00 133.89 263 VAL C N 1
ATOM 1524 C CA . VAL C 1 30 ? -40.529 47.017 28.346 1.00 133.17 263 VAL C CA 1
ATOM 1525 C C . VAL C 1 30 ? -40.512 45.489 28.476 1.00 134.61 263 VAL C C 1
ATOM 1526 O O . VAL C 1 30 ? -41.574 44.860 28.448 1.00 135.91 263 VAL C O 1
ATOM 1530 N N . PHE C 1 31 ? -39.314 44.915 28.686 1.00 127.34 264 PHE C N 1
ATOM 1531 C CA . PHE C 1 31 ? -39.127 43.481 28.854 1.00 124.55 264 PHE C CA 1
ATOM 1532 C C . PHE C 1 31 ? -39.949 42.948 30.034 1.00 128.82 264 PHE C C 1
ATOM 1533 O O . PHE C 1 31 ? -40.746 42.029 29.835 1.00 128.21 264 PHE C O 1
ATOM 1541 N N . ASN C 1 32 ? -39.777 43.530 31.241 1.00 126.79 265 ASN C N 1
ATOM 1542 C CA . ASN C 1 32 ? -40.493 43.071 32.429 1.00 129.12 265 ASN C CA 1
ATOM 1543 C C . ASN C 1 32 ? -42.026 43.127 32.262 1.00 136.04 265 ASN C C 1
ATOM 1544 O O . ASN C 1 32 ? -42.678 42.141 32.610 1.00 136.13 265 ASN C O 1
ATOM 1549 N N . ILE C 1 33 ? -42.594 44.229 31.706 1.00 134.26 266 ILE C N 1
ATOM 1550 C CA . ILE C 1 33 ? -44.052 44.337 31.492 1.00 137.10 266 ILE C CA 1
ATOM 1551 C C . ILE C 1 33 ? -44.530 43.187 30.573 1.00 137.59 266 ILE C C 1
ATOM 1552 O O . ILE C 1 33 ? -45.513 42.514 30.900 1.00 139.21 266 ILE C O 1
ATOM 1557 N N . LEU C 1 34 ? -43.803 42.943 29.462 1.00 129.07 267 LEU C N 1
ATOM 1558 C CA . LEU C 1 34 ? -44.110 41.887 28.493 1.00 125.90 267 LEU C CA 1
ATOM 1559 C C . LEU C 1 34 ? -44.003 40.504 29.131 1.00 128.89 267 LEU C C 1
ATOM 1560 O O . LEU C 1 34 ? -44.877 39.662 28.924 1.00 129.10 267 LEU C O 1
ATOM 1565 N N . ARG C 1 35 ? -42.969 40.296 29.952 1.00 124.45 268 ARG C N 1
ATOM 1566 C CA . ARG C 1 35 ? -42.762 39.036 30.648 1.00 123.36 268 ARG C CA 1
ATOM 1567 C C . ARG C 1 35 ? -43.937 38.744 31.562 1.00 132.52 268 ARG C C 1
ATOM 1568 O O . ARG C 1 35 ? -44.593 37.722 31.370 1.00 132.06 268 ARG C O 1
ATOM 1576 N N . GLU C 1 36 ? -44.260 39.685 32.474 1.00 134.45 269 GLU C N 1
ATOM 1577 C CA . GLU C 1 36 ? -45.349 39.579 33.457 1.00 139.32 269 GLU C CA 1
ATOM 1578 C C . GLU C 1 36 ? -46.725 39.352 32.823 1.00 145.11 269 GLU C C 1
ATOM 1579 O O . GLU C 1 36 ? -47.590 38.754 33.468 1.00 147.42 269 GLU C O 1
ATOM 1585 N N . ASN C 1 37 ? -46.920 39.807 31.575 1.00 140.41 270 ASN C N 1
ATOM 1586 C CA . ASN C 1 37 ? -48.192 39.676 30.881 1.00 142.34 270 ASN C CA 1
ATOM 1587 C C . ASN C 1 37 ? -48.180 38.542 29.832 1.00 143.54 270 ASN C C 1
ATOM 1588 O O . ASN C 1 37 ? -48.958 38.569 28.877 1.00 144.38 270 ASN C O 1
ATOM 1593 N N . ASP C 1 38 ? -47.331 37.518 30.066 1.00 136.67 271 ASP C N 1
ATOM 1594 C CA . ASP C 1 38 ? -47.204 36.256 29.324 1.00 133.59 271 ASP C CA 1
ATOM 1595 C C . ASP C 1 38 ? -46.898 36.406 27.805 1.00 134.54 271 ASP C C 1
ATOM 1596 O O . ASP C 1 38 ? -47.446 35.659 26.985 1.00 133.76 271 ASP C O 1
ATOM 16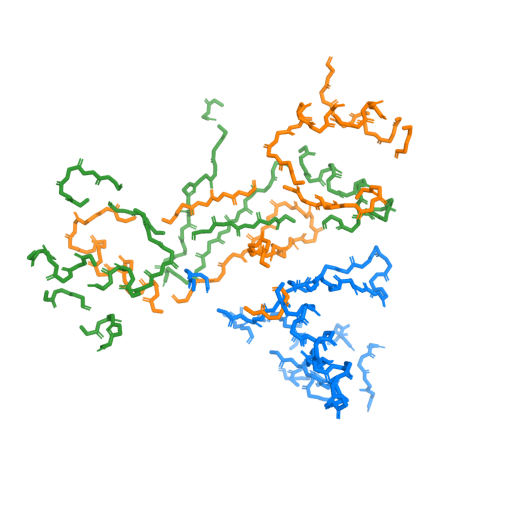01 N N . PHE C 1 39 ? -45.967 37.302 27.448 1.00 128.99 272 PHE C N 1
ATOM 1602 C CA . PHE C 1 39 ? -45.551 37.473 26.055 1.00 126.63 272 PHE C CA 1
ATOM 1603 C C . PHE C 1 39 ? -44.277 36.669 25.764 1.00 124.90 272 PHE C C 1
ATOM 1604 O O . PHE C 1 39 ? -43.845 36.618 24.604 1.00 123.09 272 PHE C O 1
ATOM 1612 N N . GLU C 1 40 ? -43.703 36.014 26.813 1.00 118.40 273 GLU C N 1
ATOM 1613 C CA . GLU C 1 40 ? -42.475 35.207 26.758 1.00 113.62 273 GLU C CA 1
ATOM 1614 C C . GLU C 1 40 ? -41.369 35.997 25.988 1.00 112.71 273 GLU C C 1
ATOM 1615 O O . GLU C 1 40 ? -40.924 35.558 24.923 1.00 109.69 273 GLU C O 1
ATOM 1621 N N . PRO C 1 41 ? -40.978 37.207 26.463 1.00 109.28 274 PRO C N 1
ATOM 1622 C CA . PRO C 1 41 ? -39.973 37.985 25.724 1.00 107.11 274 PRO C CA 1
ATOM 1623 C C . PRO C 1 41 ? -38.564 37.437 25.865 1.00 109.22 274 PRO C C 1
ATOM 1624 O O . PRO C 1 41 ? -38.218 36.813 26.870 1.00 108.52 274 PRO C O 1
ATOM 1637 N N . PHE C 1 43 ? -34.303 38.522 24.396 1.00 105.79 276 PHE C N 1
ATOM 1638 C CA . PHE C 1 43 ? -33.419 39.390 23.637 1.00 105.12 276 PHE C CA 1
ATOM 1639 C C . PHE C 1 43 ? -32.507 38.510 22.837 1.00 108.29 276 PHE C C 1
ATOM 1640 O O . PHE C 1 43 ? -31.810 37.653 23.395 1.00 107.82 276 PHE C O 1
ATOM 1648 N N . LEU C 1 44 ? -32.562 38.672 21.518 1.00 104.72 277 LEU C N 1
ATOM 1649 C CA . LEU C 1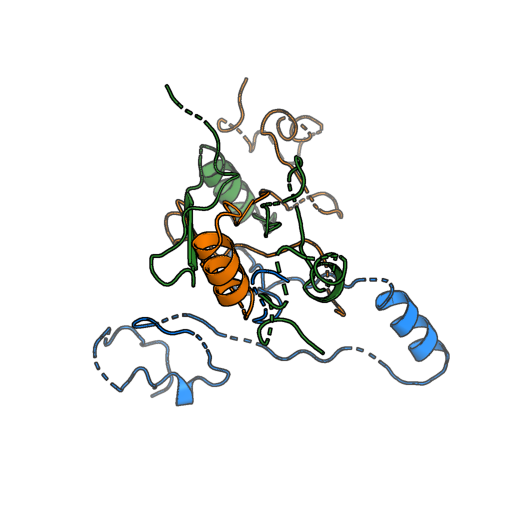 44 ? -31.796 37.873 20.569 1.00 101.68 277 LEU C CA 1
ATOM 1650 C C . LEU C 1 44 ? -30.551 38.608 20.172 1.00 106.20 277 LEU C C 1
ATOM 1651 O O . LEU C 1 44 ? -30.559 39.823 19.984 1.00 107.21 277 LEU C O 1
ATOM 1656 N N . CYS C 1 45 ? -29.474 37.860 20.059 1.00 101.98 278 CYS C N 1
ATOM 1657 C CA . CYS C 1 45 ? -28.168 38.396 19.802 1.00 101.13 278 CYS C CA 1
ATOM 1658 C C . CYS C 1 45 ? -27.507 37.784 18.552 1.00 104.92 278 CYS C C 1
ATOM 1659 O O . CYS C 1 45 ? -27.545 36.569 18.345 1.00 103.90 278 CYS C O 1
ATOM 1662 N N . GLU C 1 46 ? -26.890 38.647 17.732 1.00 101.98 279 GLU C N 1
ATOM 1663 C CA . GLU C 1 46 ? -26.203 38.282 16.490 1.00 100.92 279 GLU C CA 1
ATOM 1664 C C . GLU C 1 46 ? -24.758 38.797 16.570 1.00 103.52 279 GLU C C 1
ATOM 1665 O O . GLU C 1 46 ? -24.550 40.012 16.683 1.00 105.53 279 GLU C O 1
ATOM 1671 N N . VAL C 1 47 ? -23.762 37.885 16.594 1.00 96.01 280 VAL C N 1
ATOM 1672 C CA . VAL C 1 47 ? -22.359 38.302 16.727 1.00 93.85 280 VAL C CA 1
ATOM 1673 C C . VAL C 1 47 ? -21.542 37.927 15.482 1.00 98.07 280 VAL C C 1
ATOM 1674 O O . VAL C 1 47 ? -21.635 36.799 14.982 1.00 97.20 280 VAL C O 1
ATOM 1687 N N . LEU C 1 49 ? -17.348 38.721 13.669 1.00 92.40 282 LEU C N 1
ATOM 1688 C CA . LEU C 1 49 ? -15.984 39.189 13.886 1.00 92.25 282 LEU C CA 1
ATOM 1689 C C . LEU C 1 49 ? -15.650 40.180 12.787 1.00 96.90 282 LEU C C 1
ATOM 1690 O O . LEU C 1 49 ? -15.910 39.896 11.617 1.00 96.35 282 LEU C O 1
ATOM 1695 N N . ALA C 1 50 ? -15.094 41.341 13.140 1.00 94.28 283 ALA C N 1
ATOM 1696 C CA . ALA C 1 50 ? -14.733 42.310 12.116 1.00 94.70 283 ALA C CA 1
ATOM 1697 C C . ALA C 1 50 ? -13.290 42.739 12.268 1.00 98.68 283 ALA C C 1
ATOM 1698 O O . ALA C 1 50 ? -12.775 42.804 13.386 1.00 97.39 283 ALA C O 1
ATOM 1700 N N . PHE C 1 51 ? -12.631 42.989 11.126 1.00 96.10 284 PHE C N 1
ATOM 1701 C CA . PHE C 1 51 ? -11.243 43.436 11.058 1.00 96.80 284 PHE C CA 1
ATOM 1702 C C . PHE C 1 51 ? -10.974 44.193 9.759 1.00 102.63 284 PHE C C 1
ATOM 1703 O O . PHE C 1 51 ? -11.693 44.015 8.756 1.00 102.30 284 PHE C O 1
ATOM 1720 N N . CYS C 1 53 ? -9.033 44.603 6.566 1.00 104.49 286 CYS C N 1
ATOM 1721 C CA . CYS C 1 53 ? -8.233 43.732 5.718 1.00 104.47 286 CYS C CA 1
ATOM 1722 C C . CYS C 1 53 ? -7.454 44.501 4.674 1.00 111.17 286 CYS C C 1
ATOM 1723 O O . CYS C 1 53 ? -6.393 45.037 4.994 1.00 114.46 286 CYS C O 1
ATOM 1726 N N . ASP C 1 54 ? -7.924 44.504 3.425 1.00 105.81 287 ASP C N 1
ATOM 1727 C CA . ASP C 1 54 ? -7.198 45.147 2.343 1.00 107.32 287 ASP C CA 1
ATOM 1728 C C . ASP C 1 54 ? -7.253 46.651 2.597 1.00 119.28 287 ASP C C 1
ATOM 1729 O O . ASP C 1 54 ? -6.253 47.226 3.047 1.00 122.49 287 ASP C O 1
ATOM 1734 N N . GLY C 1 55 ? -8.440 47.220 2.531 1.00 115.90 288 GLY C N 1
ATOM 1735 C CA . GLY C 1 55 ? -8.686 48.616 2.896 1.00 115.04 288 GLY C CA 1
ATOM 1736 C C . GLY C 1 55 ? -10.113 48.741 3.368 1.00 111.45 288 GLY C C 1
ATOM 1737 O O . GLY C 1 55 ? -10.660 49.838 3.459 1.00 110.14 288 GLY C O 1
ATOM 1738 N N . GLU C 1 56 ? -10.721 47.583 3.633 1.00 104.85 289 GLU C N 1
ATOM 1739 C CA . GLU C 1 56 ? -12.115 47.445 3.987 1.00 104.75 289 GLU C CA 1
ATOM 1740 C C . GLU C 1 56 ? -12.304 46.786 5.354 1.00 106.87 289 GLU C C 1
ATOM 1741 O O . GLU C 1 56 ? -11.346 46.328 5.990 1.00 107.48 289 GLU C O 1
ATOM 1747 N N . ILE C 1 57 ? -13.557 46.753 5.804 1.00 99.88 290 ILE C N 1
ATOM 1748 C CA . ILE C 1 57 ? -13.934 46.064 7.018 1.00 97.10 290 ILE C CA 1
ATOM 1749 C C . ILE C 1 57 ? -14.601 44.782 6.575 1.00 101.67 290 ILE C C 1
ATOM 1750 O O . ILE C 1 57 ? -15.606 44.811 5.854 1.00 102.60 290 ILE C O 1
ATOM 1764 N N . THR C 1 59 ? -16.374 41.147 7.683 1.00 96.25 292 THR C N 1
ATOM 1765 C CA . THR C 1 59 ? -17.070 40.511 8.812 1.00 95.51 292 THR C CA 1
ATOM 1766 C C . THR C 1 59 ? -17.303 39.026 8.537 1.00 98.47 292 THR C C 1
ATOM 1767 O O . THR C 1 59 ? -17.663 38.660 7.419 1.00 100.37 292 THR C O 1
ATOM 1771 N N . PHE C 1 60 ? -17.090 38.182 9.551 1.00 92.72 293 PHE C N 1
ATOM 1772 C CA . PHE C 1 60 ? -17.267 36.736 9.447 1.00 92.17 293 PHE C CA 1
ATOM 1773 C C . PHE C 1 60 ? -17.986 36.167 10.673 1.00 97.34 293 PHE C C 1
ATOM 1774 O O . PHE C 1 60 ? -17.771 36.606 11.802 1.00 96.44 293 PHE C O 1
ATOM 1782 N N . SER C 1 61 ? -18.837 35.173 10.420 1.00 94.82 294 SER C N 1
ATOM 1783 C CA . SER C 1 61 ? -19.670 34.451 11.377 1.00 92.97 294 SER C CA 1
ATOM 1784 C C . SER C 1 61 ? -19.319 32.977 11.307 1.00 97.30 294 SER C C 1
ATOM 1785 O O . SER C 1 61 ? -19.761 32.198 12.138 1.00 97.66 294 SER C O 1
ATOM 1788 N N . ASP C 1 62 ? -18.551 32.595 10.277 1.00 94.97 295 ASP C N 1
ATOM 1789 C CA . ASP C 1 62 ? -18.159 31.233 9.943 1.00 95.05 295 ASP C CA 1
ATOM 1790 C C . ASP C 1 62 ? -16.653 31.138 9.719 1.00 95.95 295 ASP C C 1
ATOM 1791 O O . ASP C 1 62 ? -16.102 31.912 8.925 1.00 97.30 295 ASP C O 1
ATOM 1796 N N . LEU C 1 63 ? -16.011 30.137 10.341 1.00 88.23 296 LEU C N 1
ATOM 1797 C CA . LEU C 1 63 ? -14.569 29.914 10.227 1.00 86.96 296 LEU C CA 1
ATOM 1798 C C . LEU C 1 63 ? -14.154 29.391 8.843 1.00 92.77 296 LEU C C 1
ATOM 1799 O O . LEU C 1 63 ? -13.085 29.767 8.351 1.00 92.70 296 LEU C O 1
ATOM 1804 N N . GLN C 1 64 ? -14.987 28.544 8.209 1.00 90.29 297 GLN C N 1
ATOM 1805 C CA . GLN C 1 64 ? -14.680 28.033 6.865 1.00 91.37 297 GLN C CA 1
ATOM 1806 C C . GLN C 1 64 ? -14.659 29.190 5.844 1.00 92.21 297 GLN C C 1
ATOM 1807 O O . GLN C 1 64 ? -13.786 29.207 4.977 1.00 92.00 297 GLN C O 1
ATOM 1813 N N . SER C 1 65 ? -15.564 30.188 6.005 1.00 86.12 298 SER C N 1
ATOM 1814 C CA . SER C 1 65 ? -15.583 31.415 5.203 1.00 84.40 298 SER C CA 1
ATOM 1815 C C . SER C 1 65 ? -14.333 32.209 5.502 1.00 86.14 298 SER C C 1
ATOM 1816 O O . SER C 1 65 ? -13.703 32.707 4.578 1.00 87.15 298 SER C O 1
ATOM 1819 N N . LEU C 1 66 ? -13.921 32.278 6.788 1.00 80.56 299 LEU C N 1
ATOM 1820 C CA . LEU C 1 66 ? -12.707 33.010 7.113 1.00 79.37 299 LEU C CA 1
ATOM 1821 C C . LEU C 1 66 ? -11.490 32.284 6.533 1.00 84.70 299 LEU C C 1
ATOM 1822 O O . LEU C 1 66 ? -10.676 32.945 5.897 1.00 84.49 299 LEU C O 1
ATOM 1827 N N . ARG C 1 67 ? -11.424 30.934 6.657 1.00 82.74 300 ARG C N 1
ATOM 1828 C CA . ARG C 1 67 ? -10.329 30.117 6.108 1.00 84.43 300 ARG C CA 1
ATOM 1829 C C . ARG C 1 67 ? -10.193 30.331 4.602 1.00 89.50 300 ARG C C 1
ATOM 1830 O O . ARG C 1 67 ? -9.070 30.516 4.116 1.00 90.45 300 ARG C O 1
ATOM 1843 N N . PHE C 1 69 ? -11.337 32.884 2.806 1.00 84.84 302 PHE C N 1
ATOM 1844 C CA . PHE C 1 69 ? -10.900 34.258 2.572 1.00 84.64 302 PHE C CA 1
ATOM 1845 C C . PHE C 1 69 ? -9.401 34.440 2.875 1.00 89.28 302 PHE C C 1
ATOM 1846 O O . PHE C 1 69 ? -8.695 35.024 2.061 1.00 89.56 302 PHE C O 1
ATOM 1854 N N . ALA C 1 70 ? -8.935 33.978 4.055 1.00 85.51 303 ALA C N 1
ATOM 1855 C CA . ALA C 1 70 ? -7.539 34.070 4.469 1.00 85.67 303 ALA C CA 1
ATOM 1856 C C . ALA C 1 70 ? -6.611 33.382 3.485 1.00 93.72 303 ALA C C 1
ATOM 1857 O O . ALA C 1 70 ? -5.535 33.906 3.232 1.00 96.28 303 ALA C O 1
ATOM 1859 N N . SER C 1 71 ? -7.040 32.246 2.889 1.00 89.79 304 SER C N 1
ATOM 1860 C CA . SER C 1 71 ? -6.245 31.453 1.955 1.00 91.39 304 SER C CA 1
ATOM 1861 C C . SER C 1 71 ? -5.704 32.273 0.777 1.00 96.84 304 SER C C 1
ATOM 1862 O O . SER C 1 71 ? -4.706 31.879 0.157 1.00 99.09 304 SER C O 1
ATOM 1865 N N . GLN C 1 72 ? -6.377 33.390 0.448 1.00 91.50 305 GLN C N 1
ATOM 1866 C CA . GLN C 1 72 ? -5.964 34.238 -0.659 1.00 91.97 305 GLN C CA 1
ATOM 1867 C C . GLN C 1 72 ? -5.450 35.610 -0.188 1.00 95.11 305 GLN C C 1
ATOM 1868 O O . GLN C 1 72 ? -5.343 36.532 -0.978 1.00 96.39 305 GLN C O 1
ATOM 1883 N N . SER C 1 74 ? -1.999 37.042 1.678 1.00 94.30 307 SER C N 1
ATOM 1884 C CA . SER C 1 74 ? -0.644 36.656 2.094 1.00 95.95 307 SER C CA 1
ATOM 1885 C C . SER C 1 74 ? -0.409 36.917 3.589 1.00 97.66 307 SER C C 1
ATOM 1886 O O . SER C 1 74 ? 0.296 36.138 4.227 1.00 99.64 307 SER C O 1
ATOM 1889 N N . SER C 1 75 ? -1.058 37.981 4.135 1.00 89.91 308 SER C N 1
ATOM 1890 C CA . SER C 1 75 ? -1.071 38.444 5.531 1.00 86.64 308 SER C CA 1
ATOM 1891 C C . SER C 1 75 ? -1.666 37.440 6.507 1.00 88.44 308 SER C C 1
ATOM 1892 O O . SER C 1 75 ? -1.514 37.592 7.734 1.00 88.89 308 SER C O 1
ATOM 1908 N N . GLU C 1 78 ? -0.580 32.094 6.021 1.00 99.85 311 GLU C N 1
ATOM 1909 C CA . GLU C 1 78 ? 0.345 31.353 6.875 1.00 101.81 311 GLU C CA 1
ATOM 1910 C C . GLU C 1 78 ? 0.066 31.540 8.376 1.00 105.44 311 GLU C C 1
ATOM 1911 O O . GLU C 1 78 ? 0.229 30.606 9.163 1.00 104.88 311 GLU C O 1
ATOM 1917 N N . LEU C 1 79 ? -0.329 32.754 8.755 1.00 101.92 312 LEU C N 1
ATOM 1918 C CA . LEU C 1 79 ? -0.636 33.241 10.096 1.00 100.35 312 LEU C CA 1
ATOM 1919 C C . LEU C 1 79 ? -1.744 32.470 10.804 1.00 103.06 312 LEU C C 1
ATOM 1920 O O . LEU C 1 79 ? -1.722 32.389 12.030 1.00 103.58 312 LEU C O 1
ATOM 1925 N N . LEU C 1 80 ? -2.743 31.983 10.072 1.00 98.08 313 LEU C N 1
ATOM 1926 C CA . LEU C 1 80 ? -3.857 31.304 10.711 1.00 97.40 313 LEU C CA 1
ATOM 1927 C C . LEU C 1 80 ? -3.949 29.850 10.293 1.00 106.08 313 LEU C C 1
ATOM 1928 O O . LEU C 1 80 ? -4.989 29.227 10.550 1.00 104.88 313 LEU C O 1
ATOM 1938 N N . ASP C 1 82 ? -2.580 27.105 11.497 1.00 118.72 315 ASP C N 1
ATOM 1939 C CA . ASP C 1 82 ? -2.706 26.212 12.649 1.00 121.12 315 ASP C CA 1
ATOM 1940 C C . ASP C 1 82 ? -3.973 26.432 13.471 1.00 125.09 315 ASP C C 1
ATOM 1941 O O . ASP C 1 82 ? -4.376 25.545 14.225 1.00 124.81 315 ASP C O 1
ATOM 1946 N N . VAL C 1 83 ? -4.557 27.621 13.363 1.00 121.74 316 VAL C N 1
ATOM 1947 C CA . VAL C 1 83 ? -5.722 28.045 14.140 1.00 120.96 316 VAL C CA 1
ATOM 1948 C C . VAL C 1 83 ? -7.025 27.616 13.494 1.00 126.73 316 VAL C C 1
ATOM 1949 O O . VAL C 1 83 ? -7.954 27.221 14.203 1.00 125.21 316 VAL C O 1
ATOM 1953 N N . LEU C 1 84 ? -7.110 27.753 12.157 1.00 126.04 317 LEU C N 1
ATOM 1954 C CA . LEU C 1 84 ? -8.310 27.485 11.376 1.00 126.16 317 LEU C CA 1
ATOM 1955 C C . LEU C 1 84 ? -8.418 26.000 10.931 1.00 137.18 317 LEU C C 1
ATOM 1956 O O . LEU C 1 84 ? -7.384 25.309 10.866 1.00 138.18 317 LEU C O 1
ATOM 1961 N N . PRO C 1 85 ? -9.678 25.488 10.695 1.00 137.39 318 PRO C N 1
ATOM 1962 C CA . PRO C 1 85 ? -9.849 24.066 10.320 1.00 139.52 318 PRO C CA 1
ATOM 1963 C C . PRO C 1 85 ? -9.242 23.717 8.963 1.00 145.23 318 PRO C C 1
ATOM 1964 O O . PRO C 1 85 ? -9.200 24.569 8.086 1.00 144.32 318 PRO C O 1
ATOM 1968 N N . GLN C 1 86 ? -8.791 22.458 8.793 1.00 144.11 319 GLN C N 1
ATOM 1969 C CA . GLN C 1 86 ? -8.148 21.968 7.567 1.00 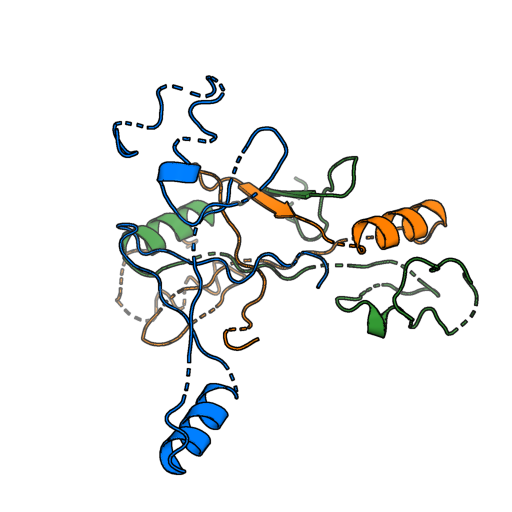145.86 319 GLN C CA 1
ATOM 1970 C C . GLN C 1 86 ? -9.163 21.515 6.482 1.00 150.58 319 GLN C C 1
ATOM 1971 O O . GLN C 1 86 ? -8.743 20.940 5.470 1.00 152.37 319 GLN C O 1
#

Solvent-accessible surface area: 16926 Å² total

Organism: Homo sapiens (NCBI:txid9606)

InterPro domains:
  IPR004244 Transposase, L1 [PTHR11505] (576-864)
  IPR035300 L1 transposable element, dsRBD-like domain [PF17490] (253-315)
  IPR035300 L1 transposable element, dsRBD-like domain [PF17490] (799-860)
  IPR042566 L1 transposable element, C-terminal domain [G3DSA:3.30.250.20] (251-321)
  IPR042566 L1 transposable element, C-terminal domain [G3DSA:3.30.250.20] (799-865)
  IPR043636 L1 transposable element, RRM domain [PF02994] (700-795)

GO terms:
  GO:0005515 protein binding (F, IPI)

Foldseek 3Di:
DVPPPDDDFDADPVSPDTDDDDDVVVVVQVVCVVVPVPDDDDDDDWDDDPDMDDDDLVVVCCVVVDVVPCVPGDD/DVPPPDDDFDADPVSPDTDDDDDVVVVVQVVCVVVPVPDDDDDADWDDDPDMDDDDLVVVCCVVVDVVPCVPGDD/DCDDCQDFDADPVSPDTDDDDDVVVVVVVVCVVVPVPDDDDDDDWDDDPDMDDPDLVVVCCVVVDVVPCVPGDD

Secondary structure (DSSP, 8-state):
------PPP-B-TTSS-B------HHHHHHHHHHTT-------------S----SSHHHH------------S--/------EEP-B-TTSSEEEEE---HHHHHHHHHHTT----B-B------S----S-HHHH------------S--/------B--B-TTSSEEEEE---HHHHHHHHHHTT----EEB------S----S-HHHH--TT--------S--

Nearest PDB structures (foldseek):
  3soo-assembly1_A  TM=9.930E-01  e=4.629E-09  Homo sapiens

CATH classification: 3.30.250.20

B-factor: mean 118.55, std 33.5, range [66.96, 224.81]